Protein AF-A0A6V8R5Y5-F1 (afdb_monomer)

Organism: Trichoderma asperellum (NCBI:txid101201)

pLDDT: mean 74.82, std 19.45, range [29.75, 97.44]

Mean predicted aligned error: 14.04 Å

Secondary structure (DSSP, 8-state):
--------------------S-HHHHHHTHHHHHHHHHHHHHHHHHHHS---HHHHHHHHHHHHHHHHHHHHS---SHHHHHHHHHHHHHHHHHHHTSTT-HHHHHHHHHHHHHHHHHT-S-TTSSTTTTSSHHHHHHHHHHHHHHS-----SS-HHHHHHHHHHHHTT--SHHHHHHHHHHHHHHHHHHH-TTHHHHHHHHHHHTT--TTS--

Foldseek 3Di:
DDDPDDDDPPDDPDPDDPPDPDPPVCVLQLLLVLLQVLLVQLVCVVPVVDHCPVVSVVSLVSSVVSLVVLVVDADPDLVSLLSSLSSLVSSLVSLVSDPPSPVVNLVSVLVNVCSVVPVNPDLCPHPCVCVDPVNVLVVVLVVVVPDDPPPDDQDLVNVVVVLVVVVVVDPDPVSVVVSVLSNQLSVQCVVPVRPSNSCSCCVVVVPPPSPDDD

Solvent-accessible surface area (backbone atoms only — not comparable to full-atom values): 12454 Å² total; per-residue (Å²): 142,79,84,93,82,87,77,78,100,71,86,82,82,77,71,89,71,78,88,72,93,52,79,63,62,60,63,74,47,42,25,34,54,26,13,50,49,14,29,50,32,42,49,38,31,75,76,66,79,48,88,28,62,68,60,16,49,53,26,38,53,51,13,51,53,44,44,52,55,52,68,76,43,85,75,86,46,72,65,53,30,48,43,53,51,52,22,38,49,32,47,20,56,36,26,69,72,40,85,92,23,65,67,55,22,54,54,33,49,50,52,36,53,47,42,57,74,73,55,41,92,54,47,84,80,36,95,55,46,66,74,33,73,68,44,47,49,53,48,49,53,53,50,59,72,66,48,77,84,70,90,73,86,76,52,72,65,59,55,51,52,51,51,56,56,53,53,75,72,49,85,46,73,66,50,49,55,50,51,56,49,51,56,51,41,56,56,27,36,75,76,33,61,68,62,37,36,46,53,49,52,53,68,57,60,69,68,60,60,84,81,63,81,131

Sequence (214 aa):
MLPPCLTRYEDVKVPNRPALVDHGRFRQYQFLAHAILGLAAQHLTLFRGADYSIQALDLRVTAINGLNEALSQPCLTPTDADARYAAIIALTFQSGYMPDAMIEFIKMLRGWMFIQTKLVPDLEMSIFRNFTREAFTSSMKQHIARQPINKSMIALDDYLASLKIIRTLCQGTAEIKYLSALERLGRLASQSPIEGTFNYIVNKYTKIDLSQPF

Structure (mmCIF, N/CA/C/O backbone):
data_AF-A0A6V8R5Y5-F1
#
_entry.id   AF-A0A6V8R5Y5-F1
#
loop_
_atom_site.group_PDB
_atom_site.id
_atom_site.type_symbol
_atom_site.label_atom_id
_atom_site.label_alt_id
_atom_site.label_comp_id
_atom_site.label_asym_id
_atom_site.label_entity_id
_atom_site.label_seq_id
_atom_site.pdbx_PDB_ins_code
_atom_site.Cartn_x
_atom_site.Cartn_y
_atom_site.Cartn_z
_atom_site.occupancy
_atom_site.B_iso_or_equiv
_atom_site.auth_seq_id
_atom_site.auth_comp_id
_atom_site.aut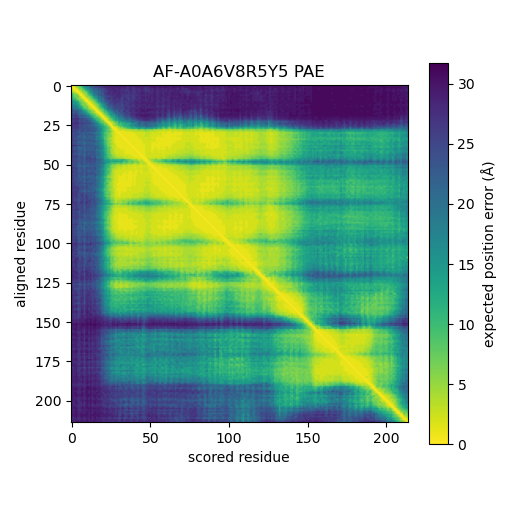h_asym_id
_atom_site.auth_atom_id
_atom_site.pdbx_PDB_model_num
ATOM 1 N N . MET A 1 1 ? 16.246 -40.200 8.094 1.00 38.78 1 MET A N 1
ATOM 2 C CA . MET A 1 1 ? 16.265 -39.291 9.260 1.00 38.78 1 MET A CA 1
ATOM 3 C C . MET A 1 1 ? 15.822 -37.913 8.791 1.00 38.78 1 MET A C 1
ATOM 5 O O . MET A 1 1 ? 16.557 -37.261 8.068 1.00 38.78 1 MET A O 1
ATOM 9 N N . LEU A 1 2 ? 14.589 -37.542 9.132 1.00 32.12 2 LEU A N 1
ATOM 10 C CA . LEU A 1 2 ? 13.941 -36.240 8.928 1.00 32.12 2 LEU A CA 1
ATOM 11 C C . LEU A 1 2 ? 13.341 -35.848 10.296 1.00 32.12 2 LEU A C 1
ATOM 13 O O . LEU A 1 2 ? 12.973 -36.757 11.047 1.00 32.12 2 LEU A O 1
ATOM 17 N N . PRO A 1 3 ? 13.304 -34.557 10.666 1.00 29.75 3 PRO A N 1
ATOM 18 C CA . PRO A 1 3 ? 13.033 -34.135 12.037 1.00 29.75 3 PRO A CA 1
ATOM 19 C C . PRO A 1 3 ? 11.552 -34.304 12.442 1.00 29.75 3 PRO A C 1
ATOM 21 O O . PRO A 1 3 ? 10.661 -34.163 11.600 1.00 29.75 3 PRO A O 1
ATOM 24 N N . PRO A 1 4 ? 11.275 -34.574 13.733 1.00 37.81 4 PRO A N 1
ATOM 25 C CA . PRO A 1 4 ? 9.937 -34.814 14.259 1.00 37.81 4 PRO A CA 1
ATOM 26 C C . PRO A 1 4 ? 9.290 -33.500 14.722 1.00 37.81 4 PRO A C 1
ATOM 28 O O . PRO A 1 4 ? 9.465 -33.094 15.865 1.00 37.81 4 PRO A O 1
ATOM 31 N N . CYS A 1 5 ? 8.531 -32.828 13.853 1.00 30.00 5 CYS A N 1
ATOM 32 C CA . CYS A 1 5 ? 7.748 -31.643 14.254 1.00 30.00 5 CYS A CA 1
ATOM 33 C C . CYS A 1 5 ? 6.276 -31.679 13.801 1.00 30.00 5 CYS A C 1
ATOM 35 O O . CYS A 1 5 ? 5.584 -30.671 13.897 1.00 30.00 5 CYS A O 1
ATOM 37 N N . LEU A 1 6 ? 5.774 -32.819 13.318 1.00 38.53 6 LEU A N 1
ATOM 38 C CA . LEU A 1 6 ? 4.378 -32.976 12.895 1.00 38.53 6 LEU A CA 1
ATOM 39 C C . LEU A 1 6 ? 3.740 -34.193 13.568 1.00 38.53 6 LEU A C 1
ATOM 41 O O . LEU A 1 6 ? 3.487 -35.214 12.936 1.00 38.53 6 LEU A O 1
ATOM 45 N N . THR A 1 7 ? 3.454 -34.071 14.862 1.00 34.75 7 THR A N 1
ATOM 46 C CA . THR A 1 7 ? 2.567 -35.008 15.560 1.00 34.75 7 THR A CA 1
ATOM 47 C C . THR A 1 7 ? 1.507 -34.249 16.346 1.00 34.75 7 THR A C 1
ATOM 49 O O . THR A 1 7 ? 1.826 -33.547 17.297 1.00 34.75 7 THR A O 1
ATOM 52 N N . ARG A 1 8 ? 0.261 -34.437 15.888 1.00 33.47 8 ARG A N 1
ATOM 53 C CA . ARG A 1 8 ? -1.036 -34.319 16.577 1.00 33.47 8 ARG A CA 1
ATOM 54 C C . ARG A 1 8 ? -1.259 -33.109 17.488 1.00 33.47 8 ARG A C 1
ATOM 56 O O . ARG A 1 8 ? -0.867 -33.093 18.646 1.00 33.47 8 ARG A O 1
ATOM 63 N N . TYR A 1 9 ? -2.055 -32.177 16.973 1.00 30.75 9 TYR A N 1
ATOM 64 C CA . TYR A 1 9 ? -2.761 -31.147 17.735 1.00 30.75 9 TYR A CA 1
ATOM 65 C C . TYR A 1 9 ? -4.162 -31.645 18.152 1.00 30.75 9 TYR A C 1
ATOM 67 O O . TYR A 1 9 ? -5.164 -30.980 17.922 1.00 30.75 9 TYR A O 1
ATOM 75 N N . GLU A 1 10 ? -4.248 -32.844 18.726 1.00 39.38 10 GLU A N 1
ATOM 76 C CA . GLU A 1 10 ? -5.468 -33.331 19.381 1.00 39.38 10 GLU A CA 1
ATOM 77 C C . GLU A 1 10 ? -5.106 -33.649 20.837 1.00 39.38 10 GLU A C 1
ATOM 79 O O . GLU A 1 10 ? -4.083 -34.280 21.095 1.00 39.38 10 GLU A O 1
ATOM 84 N N . ASP A 1 11 ? -5.925 -33.145 21.765 1.00 36.16 11 ASP A N 1
ATOM 85 C CA . ASP A 1 11 ? -5.863 -33.318 23.226 1.00 36.16 11 ASP A CA 1
ATOM 86 C C . ASP A 1 11 ? -4.929 -32.418 24.060 1.00 36.16 11 ASP A C 1
ATOM 88 O O . ASP A 1 11 ? -4.257 -32.870 24.988 1.00 36.16 11 ASP A O 1
ATOM 92 N N . VAL A 1 12 ? -5.005 -31.093 23.870 1.00 37.12 12 VAL A N 1
ATOM 93 C CA . VAL A 1 12 ? -4.692 -30.153 24.968 1.00 37.12 12 VAL A CA 1
ATOM 94 C C . VAL A 1 12 ? -5.990 -29.734 25.653 1.00 37.12 12 VAL A C 1
ATOM 96 O O . VAL A 1 12 ? -6.736 -28.882 25.170 1.00 37.12 12 VAL A O 1
ATOM 99 N N . LYS A 1 13 ? -6.255 -30.339 26.813 1.00 38.44 13 LYS A N 1
ATOM 100 C CA . LYS A 1 13 ? -7.332 -29.955 27.731 1.00 38.44 13 LYS A CA 1
ATOM 101 C C . LYS A 1 13 ? -7.062 -28.526 28.222 1.00 38.44 13 LYS A C 1
ATOM 103 O O . LYS A 1 13 ? -6.183 -28.311 29.052 1.00 38.44 13 LYS A O 1
ATOM 108 N N . VAL A 1 14 ? -7.780 -27.548 27.669 1.00 41.88 14 VAL A N 1
ATOM 109 C CA . VAL A 1 14 ? -7.643 -26.127 28.021 1.00 41.88 14 VAL A CA 1
ATOM 110 C C . VAL A 1 14 ? -8.089 -25.936 29.478 1.00 41.88 14 VAL A C 1
ATOM 112 O O . VAL A 1 14 ? -9.261 -26.177 29.777 1.00 41.88 14 VAL A O 1
ATOM 115 N N . PRO A 1 15 ? -7.207 -25.517 30.405 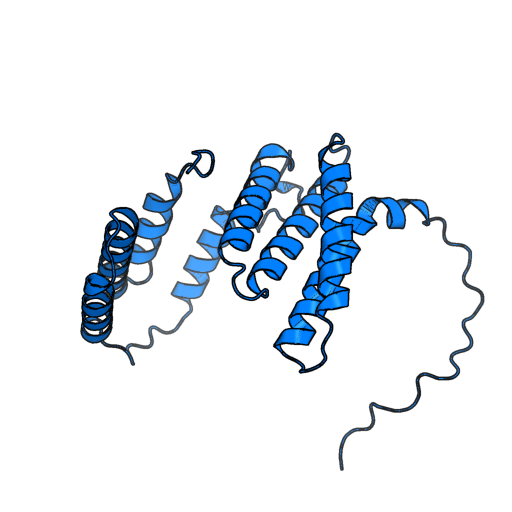1.00 40.06 15 PRO A N 1
ATOM 116 C CA . PRO A 1 15 ? -7.621 -25.182 31.760 1.00 40.06 15 PRO A CA 1
ATOM 117 C C . PRO A 1 15 ? -8.502 -23.933 31.716 1.00 40.06 15 PRO A C 1
ATOM 119 O O . PRO A 1 15 ? -8.228 -23.014 30.942 1.00 40.06 15 PRO A O 1
ATOM 122 N N . ASN A 1 16 ? -9.545 -23.920 32.549 1.00 44.59 16 ASN A N 1
ATOM 123 C CA . ASN A 1 16 ? -10.482 -22.813 32.748 1.00 44.59 16 ASN A CA 1
ATOM 124 C C . ASN A 1 16 ? -9.784 -21.449 32.634 1.00 44.59 16 ASN A C 1
ATOM 126 O O . ASN A 1 16 ? -9.012 -21.053 33.509 1.00 44.59 16 ASN A O 1
ATOM 130 N N . ARG A 1 17 ? -10.046 -20.740 31.532 1.00 38.72 17 ARG A N 1
ATOM 131 C CA . ARG A 1 17 ? -9.515 -19.400 31.303 1.00 38.72 17 ARG A CA 1
ATOM 132 C C . ARG A 1 17 ? -10.359 -18.436 32.145 1.00 38.72 17 ARG A C 1
ATOM 134 O O . ARG A 1 17 ? -11.575 -18.415 31.951 1.00 38.72 17 ARG A O 1
ATOM 141 N N . PRO A 1 18 ? -9.776 -17.652 33.069 1.00 38.41 18 PRO A N 1
ATOM 142 C CA . PRO A 1 18 ? -10.530 -16.597 33.729 1.00 38.41 18 PRO A CA 1
ATOM 143 C C . PRO A 1 18 ? -11.051 -15.647 32.646 1.00 38.41 18 PRO A C 1
ATOM 145 O O . PRO A 1 18 ? -10.326 -15.330 31.700 1.00 38.41 18 PRO A O 1
ATOM 148 N N . ALA A 1 19 ? -12.324 -15.262 32.749 1.00 43.34 19 ALA A N 1
ATOM 149 C CA . ALA A 1 19 ? -12.987 -14.359 31.819 1.00 43.34 19 ALA A CA 1
ATOM 150 C C . ALA A 1 19 ? -12.248 -13.012 31.799 1.00 43.34 19 ALA A C 1
ATOM 152 O O . ALA A 1 19 ? -12.478 -12.137 32.631 1.00 43.34 19 ALA A O 1
ATOM 153 N N . LEU A 1 20 ? -11.307 -12.876 30.865 1.00 43.88 20 LEU A N 1
ATOM 154 C CA . LEU A 1 20 ? -10.594 -11.636 30.622 1.00 43.88 20 LEU A CA 1
ATOM 155 C C . LEU A 1 20 ? -11.554 -10.672 29.930 1.00 43.88 20 LEU A C 1
ATOM 157 O O . LEU A 1 20 ? -12.030 -10.896 28.814 1.00 43.88 20 LEU A O 1
ATOM 161 N N . VAL A 1 21 ? -11.832 -9.603 30.659 1.00 47.81 21 VAL A N 1
ATOM 162 C CA . VAL A 1 21 ? -12.472 -8.365 30.237 1.00 47.81 21 VAL A CA 1
ATOM 163 C C . VAL A 1 21 ? -11.731 -7.807 29.013 1.00 47.81 21 VAL A C 1
ATOM 165 O O . VAL A 1 21 ? -10.810 -7.016 29.164 1.00 47.81 21 VAL A O 1
ATOM 168 N N . ASP A 1 22 ? -12.065 -8.256 27.796 1.00 47.00 22 ASP A N 1
ATOM 169 C CA . ASP A 1 22 ? -11.545 -7.626 26.565 1.00 47.00 22 ASP A CA 1
ATOM 170 C C . ASP A 1 22 ? -12.340 -7.898 25.273 1.00 47.00 22 ASP A C 1
ATOM 172 O O . ASP A 1 22 ? -11.813 -7.816 24.166 1.00 47.00 22 ASP A O 1
ATOM 176 N N . HIS A 1 23 ? -13.634 -8.219 25.360 1.00 45.53 23 HIS A N 1
ATOM 177 C CA . HIS A 1 23 ? -14.452 -8.383 24.143 1.00 45.53 23 HIS A CA 1
ATOM 178 C C . HIS A 1 23 ? -14.747 -7.041 23.432 1.00 45.53 23 HIS A C 1
ATOM 180 O O . HIS A 1 23 ? -15.229 -7.031 22.301 1.00 45.53 23 HIS A O 1
ATOM 186 N N . GLY A 1 24 ? -14.437 -5.905 24.075 1.00 46.91 24 GLY A N 1
ATOM 187 C CA . GLY A 1 24 ? -14.608 -4.556 23.524 1.00 46.91 24 GLY A CA 1
ATOM 188 C C . GLY A 1 24 ? -13.499 -4.129 22.555 1.00 46.91 24 GLY A C 1
ATOM 189 O O . GLY A 1 24 ? -13.808 -3.676 21.454 1.00 46.91 24 GLY A O 1
ATOM 190 N N . ARG A 1 25 ? -12.212 -4.326 22.897 1.00 48.06 25 ARG A N 1
ATOM 191 C CA . ARG A 1 25 ? -11.093 -3.904 22.023 1.00 48.06 25 ARG A CA 1
ATOM 192 C C . ARG A 1 25 ? -10.912 -4.793 20.801 1.00 48.06 25 ARG A C 1
ATOM 194 O O . ARG A 1 25 ? -10.545 -4.290 19.744 1.00 48.06 25 ARG A O 1
ATOM 201 N N . PHE A 1 26 ? -11.235 -6.086 20.902 1.00 53.12 26 PHE A N 1
ATOM 202 C CA . PHE A 1 26 ? -11.232 -6.965 19.729 1.00 53.12 26 PHE A CA 1
ATOM 203 C C . PHE A 1 26 ? -12.239 -6.519 18.667 1.00 53.12 26 PHE A C 1
ATOM 205 O O . PHE A 1 26 ? -11.952 -6.679 17.487 1.00 53.12 26 PHE A O 1
ATOM 212 N N . ARG A 1 27 ? -13.385 -5.929 19.052 1.00 60.53 27 ARG A N 1
ATOM 213 C CA . ARG A 1 27 ? -14.331 -5.331 18.092 1.00 60.53 27 ARG A CA 1
ATOM 214 C C . ARG A 1 27 ? -13.804 -4.036 17.477 1.00 60.53 27 ARG A C 1
ATOM 216 O O . ARG A 1 27 ? -14.000 -3.825 16.286 1.00 60.53 27 ARG A O 1
ATOM 223 N N . GLN A 1 28 ? -13.094 -3.225 18.259 1.00 71.94 28 GLN A N 1
ATOM 224 C CA . GLN A 1 28 ? -12.632 -1.894 17.852 1.00 71.94 28 GLN A CA 1
ATOM 225 C C . GLN A 1 28 ? -11.686 -1.907 16.638 1.00 71.94 28 GLN A C 1
ATOM 227 O O . GLN A 1 28 ? -11.728 -0.983 15.832 1.00 71.94 28 GLN A O 1
ATOM 232 N N . TYR A 1 29 ? -10.879 -2.960 16.460 1.00 89.00 29 TYR A N 1
ATOM 233 C CA . TYR A 1 29 ? -9.895 -3.041 15.368 1.00 89.00 29 TYR A CA 1
ATOM 234 C C . TYR A 1 29 ? -10.048 -4.284 14.483 1.00 89.00 29 TYR A C 1
ATOM 236 O O . TYR A 1 29 ? -9.077 -4.737 13.875 1.00 89.00 29 TYR A O 1
ATOM 244 N N . GLN A 1 30 ? -11.256 -4.854 14.369 1.00 92.25 30 GLN A N 1
ATOM 245 C CA . GLN A 1 30 ? -11.459 -6.027 13.506 1.00 92.25 30 GLN A CA 1
ATOM 246 C C . GLN A 1 30 ? -11.067 -5.759 12.057 1.00 92.25 30 GLN A C 1
ATOM 248 O O . GLN A 1 30 ? -10.489 -6.641 11.429 1.00 92.25 30 GLN A O 1
ATOM 253 N N . PHE A 1 31 ? -11.318 -4.559 11.532 1.00 94.81 31 PHE A N 1
ATOM 254 C CA . PHE A 1 31 ? -10.934 -4.201 10.166 1.00 94.81 31 PHE A CA 1
ATOM 255 C C . PHE A 1 31 ? -9.429 -4.404 9.912 1.00 94.81 31 PHE A C 1
ATOM 257 O O . PHE A 1 31 ? -9.043 -4.889 8.851 1.00 94.81 31 PHE A O 1
ATOM 264 N N . LEU A 1 32 ? -8.580 -4.121 10.909 1.00 96.12 32 LEU A N 1
ATOM 265 C CA . LEU A 1 32 ? -7.139 -4.350 10.831 1.00 96.12 32 LEU A CA 1
ATOM 266 C C . LEU A 1 32 ? -6.813 -5.845 10.807 1.00 96.12 32 LEU A C 1
ATOM 268 O O . LEU A 1 32 ? -6.005 -6.285 9.990 1.00 96.12 32 LEU A O 1
ATOM 272 N N . ALA A 1 33 ? -7.454 -6.635 11.670 1.00 95.94 33 ALA A N 1
ATOM 273 C CA . ALA A 1 33 ? -7.269 -8.083 11.682 1.00 95.94 33 ALA A CA 1
ATOM 274 C C . ALA A 1 33 ? -7.651 -8.707 10.329 1.00 95.94 33 ALA A C 1
ATOM 276 O O . ALA A 1 33 ? -6.883 -9.493 9.778 1.00 95.94 33 ALA A O 1
ATOM 277 N N . HIS A 1 34 ? -8.785 -8.296 9.753 1.00 96.31 34 HIS A N 1
ATOM 278 C CA . HIS A 1 34 ? -9.227 -8.743 8.432 1.00 96.31 34 HIS A CA 1
ATOM 279 C C . HIS A 1 34 ? -8.253 -8.309 7.328 1.00 96.31 34 HIS A C 1
ATOM 281 O O . HIS A 1 34 ? -7.937 -9.111 6.453 1.00 96.31 34 HIS A O 1
ATOM 287 N N . ALA A 1 35 ? -7.703 -7.091 7.393 1.00 97.44 35 ALA A N 1
ATOM 288 C CA . ALA A 1 35 ? -6.714 -6.617 6.425 1.00 97.44 35 ALA A CA 1
ATOM 289 C C . ALA A 1 35 ? -5.424 -7.457 6.456 1.00 97.44 35 ALA A C 1
ATOM 291 O O . ALA A 1 35 ? -4.926 -7.875 5.410 1.00 97.44 35 ALA A O 1
ATOM 292 N N . ILE A 1 36 ? -4.896 -7.744 7.652 1.00 96.88 36 ILE A N 1
ATOM 293 C CA . ILE A 1 36 ? -3.682 -8.557 7.826 1.00 96.88 36 ILE A CA 1
ATOM 294 C C . ILE A 1 36 ? -3.929 -10.005 7.388 1.00 96.88 36 ILE A C 1
ATOM 296 O O . ILE A 1 36 ? -3.105 -10.576 6.674 1.00 96.88 36 ILE A O 1
ATOM 300 N N . LEU A 1 37 ? -5.063 -10.597 7.777 1.00 96.25 37 LEU A N 1
ATOM 301 C CA . LEU A 1 37 ? -5.420 -11.962 7.382 1.00 96.25 37 LEU A CA 1
ATOM 302 C C . LEU A 1 37 ? -5.647 -12.071 5.871 1.00 96.25 37 LEU A C 1
ATOM 304 O O . LEU A 1 37 ? -5.158 -13.016 5.258 1.00 96.25 37 LEU A O 1
ATOM 308 N N . GLY A 1 38 ? -6.317 -11.094 5.256 1.00 95.62 38 GLY A N 1
ATOM 309 C CA . GLY A 1 38 ? -6.522 -11.044 3.810 1.00 95.62 38 GLY A CA 1
ATOM 310 C C . GLY A 1 38 ? -5.202 -10.938 3.045 1.00 95.62 38 GLY A C 1
ATOM 311 O O . GLY A 1 38 ? -4.995 -11.650 2.059 1.00 95.62 38 GLY A O 1
ATOM 312 N N . LEU A 1 39 ? -4.272 -10.104 3.523 1.00 96.06 39 LEU A N 1
ATOM 313 C CA . LEU A 1 39 ? -2.918 -10.011 2.975 1.00 96.06 39 LEU A CA 1
ATOM 314 C C . LEU A 1 39 ? -2.160 -11.341 3.100 1.00 96.06 39 LEU A C 1
ATOM 316 O O . LEU A 1 39 ? -1.549 -11.792 2.132 1.00 96.06 39 LEU A O 1
ATOM 320 N N . ALA A 1 40 ? -2.205 -11.976 4.273 1.00 94.81 40 ALA A N 1
ATOM 321 C CA . ALA A 1 40 ? -1.534 -13.249 4.520 1.00 94.81 40 ALA A CA 1
ATOM 322 C C . ALA A 1 40 ? -2.106 -14.379 3.649 1.00 94.81 40 ALA A C 1
ATOM 324 O O . ALA A 1 40 ? -1.341 -15.125 3.042 1.00 94.81 40 ALA A O 1
ATOM 325 N N . ALA A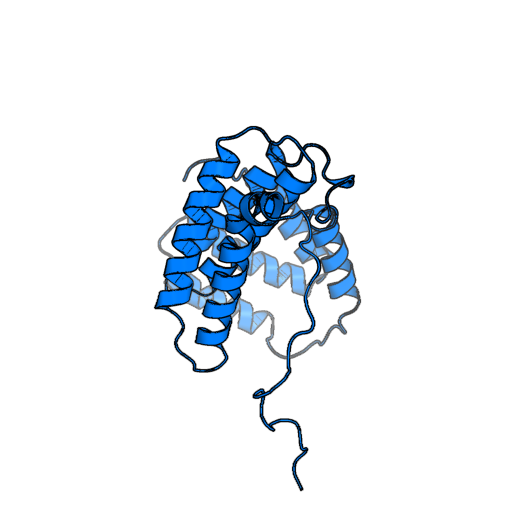 1 41 ? -3.432 -14.473 3.533 1.00 94.50 41 ALA A N 1
ATOM 326 C CA . ALA A 1 41 ? -4.113 -15.435 2.670 1.00 94.50 41 ALA A CA 1
ATOM 327 C C . ALA A 1 41 ? -3.723 -15.248 1.194 1.00 94.50 41 ALA A C 1
ATOM 329 O O . ALA A 1 41 ? -3.383 -16.219 0.516 1.00 94.50 41 ALA A O 1
ATOM 330 N N . GLN A 1 42 ? -3.669 -13.999 0.717 1.00 93.19 42 GLN A N 1
ATOM 331 C CA . GLN A 1 42 ? -3.222 -13.691 -0.643 1.00 93.19 42 GLN A CA 1
ATOM 332 C C . GLN A 1 42 ? -1.751 -14.081 -0.861 1.00 93.19 42 GLN A C 1
ATOM 334 O O . GLN A 1 42 ? -1.400 -14.701 -1.862 1.00 93.19 42 GLN A O 1
ATOM 339 N N . HIS A 1 43 ? -0.880 -13.791 0.107 1.00 92.81 43 HIS A N 1
ATOM 340 C CA . HIS A 1 43 ? 0.522 -14.198 0.049 1.00 92.81 43 HIS A CA 1
ATOM 341 C C . HIS A 1 43 ? 0.676 -15.731 0.019 1.00 92.81 43 HIS A C 1
ATOM 343 O O . HIS A 1 43 ? 1.459 -16.267 -0.762 1.00 92.81 43 HIS A O 1
ATOM 349 N N . LEU A 1 44 ? -0.068 -16.471 0.846 1.00 93.38 44 LEU A N 1
ATOM 350 C CA . LEU A 1 44 ? -0.054 -17.939 0.816 1.00 93.38 44 LEU A CA 1
ATOM 351 C C . LEU A 1 44 ? -0.538 -18.486 -0.532 1.00 93.38 44 LEU A C 1
ATOM 353 O O . LEU A 1 44 ? 0.062 -19.431 -1.044 1.00 93.38 44 LEU A O 1
ATOM 357 N N . THR A 1 45 ? -1.543 -17.845 -1.124 1.00 91.81 45 THR A N 1
ATOM 358 C CA . THR A 1 45 ? -2.050 -18.194 -2.456 1.00 91.81 45 THR A CA 1
ATOM 359 C C . THR A 1 45 ? -0.967 -18.072 -3.521 1.00 91.81 45 THR A C 1
ATOM 361 O O . THR A 1 45 ? -0.740 -19.014 -4.277 1.00 91.81 45 THR A O 1
ATOM 364 N N . LEU A 1 46 ? -0.215 -16.969 -3.520 1.00 90.31 46 LEU A N 1
ATOM 365 C CA . LEU A 1 46 ? 0.854 -16.746 -4.495 1.00 90.31 46 LEU A CA 1
ATOM 366 C C . LEU A 1 46 ? 2.085 -17.639 -4.297 1.00 90.31 46 LEU A C 1
ATOM 368 O O . LEU A 1 46 ? 2.693 -18.070 -5.274 1.00 90.31 46 LEU A O 1
ATOM 372 N N . PHE A 1 47 ? 2.492 -17.892 -3.050 1.00 89.62 47 PHE A N 1
ATOM 373 C CA . PHE A 1 47 ? 3.822 -18.451 -2.764 1.00 89.62 47 PHE A CA 1
ATOM 374 C C . PHE A 1 47 ? 3.820 -19.880 -2.212 1.00 89.62 47 PHE A C 1
ATOM 376 O O . PHE A 1 47 ? 4.887 -20.487 -2.096 1.00 89.62 47 PHE A O 1
ATOM 383 N N . ARG A 1 48 ? 2.664 -20.428 -1.818 1.00 84.50 48 ARG A N 1
ATOM 384 C CA . ARG A 1 48 ? 2.571 -21.755 -1.177 1.00 84.50 48 ARG A CA 1
ATOM 385 C C . ARG A 1 48 ? 1.644 -22.738 -1.893 1.00 84.50 48 ARG A C 1
ATOM 387 O O . ARG A 1 48 ? 1.559 -23.877 -1.448 1.00 84.50 48 ARG A O 1
ATOM 394 N N . GLY A 1 49 ? 0.995 -22.337 -2.987 1.00 76.88 49 GLY A N 1
ATOM 395 C CA . GLY A 1 49 ? 0.183 -23.230 -3.825 1.00 76.88 49 GLY A CA 1
ATOM 396 C C . GLY A 1 49 ? -1.142 -23.692 -3.204 1.00 76.88 49 GLY A C 1
ATOM 397 O O . GLY A 1 49 ? -1.793 -24.567 -3.764 1.00 76.88 49 GLY A O 1
ATOM 398 N N . ALA A 1 50 ? -1.542 -23.128 -2.061 1.00 85.31 50 ALA A N 1
ATOM 399 C CA . ALA A 1 50 ? -2.863 -23.327 -1.471 1.00 85.31 50 ALA A CA 1
ATOM 400 C C . ALA A 1 50 ? -3.780 -22.177 -1.901 1.00 85.31 50 ALA A C 1
ATOM 402 O O . ALA A 1 50 ? -3.433 -21.025 -1.667 1.00 85.31 50 ALA A O 1
ATOM 403 N N . ASP A 1 51 ? -4.926 -22.470 -2.516 1.00 90.94 51 ASP A N 1
ATOM 404 C CA . ASP A 1 51 ? -5.833 -21.427 -3.002 1.00 90.94 51 ASP A CA 1
ATOM 405 C C . ASP A 1 51 ? -6.701 -20.861 -1.868 1.00 90.94 51 ASP A C 1
ATOM 407 O O . ASP A 1 51 ? -7.639 -21.508 -1.396 1.00 90.94 51 ASP A O 1
ATOM 411 N N . TYR A 1 52 ? -6.373 -19.642 -1.437 1.00 93.44 52 TYR A N 1
ATOM 412 C CA . TYR A 1 52 ? -7.167 -18.850 -0.499 1.00 93.44 52 TYR A CA 1
ATOM 413 C C . TYR A 1 52 ? -7.739 -17.589 -1.156 1.00 93.44 52 TYR A C 1
ATOM 415 O O . TYR A 1 52 ? -8.067 -16.632 -0.452 1.00 93.44 52 TYR A O 1
ATOM 423 N N . SER A 1 53 ? -7.845 -17.544 -2.489 1.00 90.38 53 SER A N 1
ATOM 424 C CA . SER A 1 53 ? -8.234 -16.333 -3.226 1.00 90.38 53 SER A CA 1
ATOM 425 C C . SER A 1 53 ? -9.586 -15.787 -2.764 1.00 90.38 53 SER A C 1
ATOM 427 O O . SER A 1 53 ? -9.725 -14.592 -2.508 1.00 90.38 53 SER A O 1
ATOM 429 N N . ILE A 1 54 ? -10.578 -16.669 -2.596 1.00 92.94 54 ILE A N 1
ATOM 430 C CA . ILE A 1 54 ? -11.937 -16.288 -2.181 1.00 92.94 54 ILE A CA 1
ATOM 431 C C . ILE A 1 54 ? -11.922 -15.732 -0.754 1.00 92.94 54 ILE A C 1
ATOM 433 O O . ILE A 1 54 ? -12.468 -14.661 -0.501 1.00 92.94 54 ILE A O 1
ATOM 437 N N . GLN A 1 55 ? -11.253 -16.421 0.170 1.00 95.06 55 GLN A N 1
ATOM 438 C CA . GLN A 1 55 ? -11.147 -16.008 1.568 1.00 95.06 55 GLN A CA 1
ATOM 439 C C . GLN A 1 55 ? -10.382 -14.686 1.688 1.00 95.06 55 GLN A C 1
ATOM 441 O O . GLN A 1 55 ? -10.782 -13.805 2.443 1.00 95.06 55 GLN A O 1
ATOM 446 N N . ALA A 1 56 ? -9.304 -14.515 0.920 1.00 94.38 56 ALA A N 1
ATOM 447 C CA . ALA A 1 56 ? -8.522 -13.285 0.890 1.00 94.38 56 ALA A CA 1
ATOM 448 C C . ALA A 1 56 ? -9.357 -12.085 0.417 1.00 94.38 56 ALA A C 1
ATOM 450 O O . ALA A 1 56 ? -9.216 -10.991 0.971 1.00 94.38 56 ALA A O 1
ATOM 451 N N . LEU A 1 57 ? -10.229 -12.288 -0.576 1.00 94.44 57 LEU A N 1
ATOM 452 C CA . LEU A 1 57 ? -11.139 -11.261 -1.086 1.00 94.44 57 LEU A CA 1
ATOM 453 C C . LEU A 1 57 ? -12.278 -10.950 -0.107 1.00 94.44 57 LEU A C 1
ATOM 455 O O . LEU A 1 57 ? -12.572 -9.778 0.111 1.00 94.44 57 LEU A O 1
ATOM 459 N N . ASP A 1 58 ? -12.872 -11.953 0.534 1.00 96.50 58 ASP A N 1
ATOM 460 C CA . ASP A 1 58 ? -13.927 -11.746 1.538 1.00 96.50 58 ASP A CA 1
ATOM 461 C C . ASP A 1 58 ? -13.408 -10.965 2.762 1.00 96.50 58 ASP A C 1
ATOM 463 O O . ASP A 1 58 ? -13.986 -9.958 3.194 1.00 96.50 58 ASP A O 1
ATOM 467 N N . LEU A 1 59 ? -12.220 -11.345 3.245 1.00 96.69 59 LEU A N 1
ATOM 468 C CA . LEU A 1 59 ? -11.499 -10.618 4.290 1.00 96.69 59 LEU A CA 1
ATOM 469 C C . LEU A 1 59 ? -11.170 -9.183 3.853 1.00 96.69 59 LEU A C 1
ATOM 471 O O . LEU A 1 59 ? -11.306 -8.256 4.651 1.00 96.69 59 LEU A O 1
ATOM 475 N N . ARG A 1 60 ? -10.784 -8.975 2.586 1.00 96.06 60 ARG A N 1
ATOM 476 C CA . ARG A 1 60 ? -10.515 -7.641 2.025 1.00 96.06 60 ARG A CA 1
ATOM 477 C C . ARG A 1 60 ? -11.760 -6.760 2.036 1.00 96.06 60 ARG A C 1
ATOM 479 O O . ARG A 1 60 ? -11.679 -5.620 2.486 1.00 96.06 60 ARG A O 1
ATOM 486 N N . VAL A 1 61 ? -12.899 -7.266 1.563 1.00 96.44 61 VAL A N 1
ATOM 487 C CA . VAL A 1 61 ? -14.168 -6.517 1.537 1.00 96.44 61 VAL A CA 1
ATOM 488 C C . VAL A 1 61 ? -14.573 -6.118 2.953 1.00 96.44 61 VAL A C 1
ATOM 490 O O . VAL A 1 61 ? -14.855 -4.947 3.213 1.00 96.44 61 VAL A O 1
ATOM 493 N N . THR A 1 62 ? -14.513 -7.063 3.891 1.00 96.31 62 THR A N 1
ATOM 494 C CA . THR A 1 62 ? -14.827 -6.810 5.303 1.00 96.31 62 THR A CA 1
ATOM 495 C C . THR A 1 62 ? -13.890 -5.764 5.914 1.00 96.31 62 THR A C 1
ATOM 497 O O . THR A 1 62 ? -14.340 -4.843 6.598 1.00 96.31 62 THR A O 1
ATOM 500 N N . ALA A 1 63 ? -12.591 -5.846 5.617 1.00 97.00 63 ALA A N 1
ATOM 501 C CA . ALA A 1 63 ? -11.599 -4.878 6.067 1.00 97.00 63 ALA A CA 1
ATOM 502 C C . ALA A 1 63 ? -11.831 -3.471 5.497 1.00 97.00 63 ALA A C 1
ATOM 504 O O . ALA A 1 63 ? -11.744 -2.500 6.244 1.00 97.00 63 ALA A O 1
ATOM 505 N N . ILE A 1 64 ? -12.142 -3.345 4.202 1.00 95.44 64 ILE A N 1
ATOM 506 C CA . ILE A 1 64 ? -12.419 -2.050 3.559 1.00 95.44 64 ILE A CA 1
ATOM 507 C C . ILE A 1 64 ? -13.662 -1.407 4.171 1.00 95.44 64 ILE A C 1
ATOM 509 O O . ILE A 1 64 ? -13.628 -0.226 4.510 1.00 95.44 64 ILE A O 1
ATOM 513 N N . ASN A 1 65 ? -14.736 -2.174 4.361 1.00 95.50 65 ASN A N 1
ATOM 514 C CA . ASN A 1 65 ? -15.968 -1.661 4.956 1.00 95.50 65 ASN A CA 1
ATOM 515 C C . ASN A 1 65 ? -15.730 -1.159 6.385 1.00 95.50 65 ASN A C 1
ATOM 517 O O . ASN A 1 65 ? -16.076 -0.021 6.696 1.00 95.50 65 ASN A O 1
ATOM 521 N N . GLY A 1 66 ? -15.065 -1.961 7.222 1.00 94.50 66 GLY A N 1
ATOM 522 C CA . GLY A 1 66 ? -14.750 -1.559 8.593 1.00 94.50 66 GLY A CA 1
ATOM 523 C C . GLY A 1 66 ? -13.747 -0.401 8.673 1.00 94.50 66 GLY A C 1
ATOM 524 O O . GLY A 1 66 ? -13.862 0.452 9.549 1.00 94.50 66 GLY A O 1
ATOM 525 N N . LEU A 1 67 ? -12.789 -0.314 7.743 1.00 93.44 67 LEU A N 1
ATOM 526 C CA . LEU A 1 67 ? -11.872 0.824 7.662 1.00 93.44 67 LEU A CA 1
ATOM 527 C C . LEU A 1 67 ? -12.610 2.101 7.246 1.00 93.44 67 LEU A C 1
ATOM 529 O O . LEU A 1 67 ? -12.375 3.145 7.844 1.00 93.44 67 LEU A O 1
ATOM 533 N N . ASN A 1 68 ? -13.512 2.035 6.266 1.00 93.38 68 ASN A N 1
ATOM 534 C CA . ASN A 1 68 ? -14.321 3.181 5.846 1.00 93.38 68 ASN A CA 1
ATOM 535 C C . ASN A 1 68 ? -15.224 3.677 6.982 1.00 93.38 68 ASN A C 1
ATOM 537 O O . ASN A 1 68 ? -15.312 4.883 7.213 1.00 93.38 68 ASN A O 1
ATOM 541 N N . GLU A 1 69 ? -15.840 2.759 7.729 1.00 92.44 69 GLU A N 1
ATOM 542 C CA . GLU A 1 69 ? -16.601 3.093 8.933 1.00 92.44 69 GLU A CA 1
ATOM 543 C C . GLU A 1 69 ? -15.705 3.777 9.972 1.00 92.44 69 GLU A C 1
ATOM 545 O O . GLU A 1 69 ? -16.041 4.861 10.450 1.00 92.44 69 GLU A O 1
ATOM 550 N N . ALA A 1 70 ? -14.519 3.230 10.251 1.00 90.44 70 ALA A N 1
ATOM 551 C CA . ALA A 1 70 ? -13.564 3.854 11.160 1.00 90.44 70 ALA A CA 1
ATOM 552 C C . ALA A 1 70 ? -13.151 5.257 10.679 1.00 90.44 70 ALA A C 1
ATOM 554 O O . ALA A 1 70 ? -13.159 6.195 11.469 1.00 90.44 70 ALA A O 1
ATOM 555 N N . LEU A 1 71 ? -12.844 5.436 9.391 1.00 89.12 71 LEU A N 1
ATOM 556 C CA . LEU A 1 71 ? -12.470 6.727 8.797 1.00 89.12 71 LEU A CA 1
ATOM 557 C C . LEU A 1 71 ? -13.595 7.769 8.856 1.00 89.12 71 LEU A C 1
ATOM 559 O O . LEU A 1 71 ? -13.297 8.959 8.923 1.00 89.12 71 LEU A O 1
ATOM 563 N N . SER A 1 72 ? -14.861 7.342 8.866 1.00 90.31 72 SER A N 1
ATOM 564 C CA . SER A 1 72 ? -16.013 8.240 9.036 1.00 90.31 72 SER A CA 1
ATOM 565 C C . SER A 1 72 ? -16.128 8.820 10.451 1.00 90.31 72 SER A C 1
ATOM 567 O O . SER A 1 72 ? -16.809 9.823 10.653 1.00 90.31 72 SER A O 1
ATOM 569 N N . GLN A 1 73 ? -15.450 8.207 11.424 1.00 87.31 73 GLN A N 1
ATOM 570 C CA . GLN A 1 73 ? -15.438 8.632 12.818 1.00 87.31 73 GLN A CA 1
ATOM 571 C C . GLN A 1 73 ? -14.149 9.397 13.151 1.00 87.31 73 GLN A C 1
ATOM 573 O O . GLN A 1 73 ? -13.067 9.039 12.661 1.00 87.31 73 GLN A O 1
ATOM 578 N N . PRO A 1 74 ? -14.210 10.414 14.031 1.00 83.25 74 PRO A N 1
ATOM 579 C CA . PRO A 1 74 ? -13.015 11.111 14.489 1.00 83.25 74 PRO A CA 1
ATOM 580 C C . PRO A 1 74 ? -12.028 10.135 15.138 1.00 83.25 74 PRO A C 1
ATOM 582 O O . PRO A 1 74 ? -12.408 9.132 15.744 1.00 83.25 74 PRO A O 1
ATOM 585 N N . CYS A 1 75 ? -10.738 10.417 14.982 1.00 81.56 75 CYS A N 1
ATOM 586 C CA . CYS A 1 75 ? -9.688 9.631 15.612 1.00 81.56 75 CYS A CA 1
ATOM 587 C C . CYS A 1 75 ? -9.535 10.095 17.065 1.00 81.56 75 CYS A C 1
ATOM 589 O O . CYS A 1 75 ? -9.150 11.239 17.298 1.00 81.56 75 CYS A O 1
ATOM 591 N N . LEU A 1 76 ? -9.883 9.241 18.031 1.00 81.62 76 LEU A N 1
ATOM 592 C CA . LEU A 1 76 ? -9.907 9.614 19.450 1.00 81.62 76 LEU A CA 1
ATOM 593 C C . LEU A 1 76 ? -8.575 9.327 20.146 1.00 81.62 76 LEU A C 1
ATOM 595 O O . LEU A 1 76 ? -8.206 10.027 21.086 1.00 81.62 76 LEU A O 1
ATOM 599 N N . THR A 1 77 ? -7.846 8.310 19.681 1.00 83.88 77 THR A N 1
ATOM 600 C CA . THR A 1 77 ? -6.555 7.908 20.244 1.00 83.88 77 THR A CA 1
ATOM 601 C C . THR A 1 77 ? -5.480 7.741 19.160 1.00 83.88 77 THR A C 1
ATOM 603 O O . THR A 1 77 ? -5.808 7.453 18.005 1.00 83.88 77 THR A O 1
ATOM 606 N N . PRO A 1 78 ? -4.182 7.858 19.506 1.00 83.12 78 PRO A N 1
ATOM 607 C CA . PRO A 1 78 ? -3.087 7.520 18.590 1.00 83.12 78 PRO A CA 1
ATOM 608 C C . PRO A 1 78 ? -3.145 6.065 18.105 1.00 83.12 78 PRO A C 1
ATOM 610 O O . PRO A 1 78 ? -2.825 5.778 16.957 1.00 83.12 78 PRO A O 1
ATOM 613 N N . THR A 1 79 ? -3.624 5.147 18.951 1.00 86.94 79 THR A N 1
ATOM 614 C CA . THR A 1 79 ? -3.811 3.736 18.588 1.00 86.94 79 THR A CA 1
ATOM 615 C C . THR A 1 79 ? -4.871 3.554 17.502 1.00 86.94 79 THR A C 1
ATOM 617 O O . THR A 1 79 ? -4.684 2.720 16.619 1.00 86.94 79 THR A O 1
ATOM 620 N N . ASP A 1 80 ? -5.942 4.357 17.506 1.00 87.25 80 ASP A N 1
ATOM 621 C CA . ASP A 1 80 ? -6.929 4.350 16.419 1.00 87.25 80 ASP A CA 1
ATOM 622 C C . ASP A 1 80 ? -6.294 4.791 15.091 1.00 87.25 80 ASP A C 1
ATOM 624 O O . ASP A 1 80 ? -6.572 4.197 14.046 1.00 87.25 80 ASP A O 1
ATOM 628 N N . ALA A 1 81 ? -5.419 5.803 15.128 1.00 86.56 81 ALA A N 1
ATOM 629 C CA . ALA A 1 81 ? -4.720 6.302 13.944 1.00 86.56 81 ALA A CA 1
ATOM 630 C C . ALA A 1 81 ? -3.767 5.234 13.395 1.00 86.56 81 ALA A C 1
ATOM 632 O O . ALA A 1 81 ? -3.818 4.915 12.206 1.00 86.56 81 ALA A O 1
ATOM 633 N N . ASP A 1 82 ? -2.973 4.620 14.274 1.00 89.19 82 ASP A N 1
ATOM 634 C CA . ASP A 1 82 ? -2.049 3.539 13.934 1.00 89.19 82 ASP A CA 1
ATOM 635 C C . ASP A 1 82 ? -2.786 2.315 13.380 1.00 89.19 82 ASP A C 1
ATOM 637 O O . ASP A 1 82 ? -2.338 1.724 12.399 1.00 89.19 82 ASP A O 1
ATOM 641 N N . ALA A 1 83 ? -3.946 1.952 13.934 1.00 91.69 83 ALA A N 1
ATOM 642 C CA . ALA A 1 83 ? -4.734 0.830 13.433 1.00 91.69 83 ALA A CA 1
ATOM 643 C C . ALA A 1 83 ? -5.280 1.089 12.020 1.00 91.69 83 ALA A C 1
ATOM 645 O O . ALA A 1 83 ? -5.180 0.223 11.146 1.00 91.69 83 ALA A O 1
ATOM 646 N N . ARG A 1 84 ? -5.816 2.291 11.765 1.00 91.25 84 ARG A N 1
ATOM 647 C CA . ARG A 1 84 ? -6.280 2.717 10.429 1.00 91.25 84 ARG A CA 1
ATOM 648 C C . ARG A 1 84 ? -5.124 2.753 9.430 1.00 91.25 84 ARG A C 1
ATOM 650 O O . ARG A 1 84 ? -5.267 2.286 8.300 1.00 91.25 84 ARG A O 1
ATOM 657 N N . TYR A 1 85 ? -3.971 3.255 9.863 1.00 90.44 85 TYR A N 1
ATOM 658 C CA . TYR A 1 85 ? -2.756 3.334 9.060 1.00 90.44 85 TYR A CA 1
ATOM 659 C C . TYR A 1 85 ? -2.188 1.948 8.712 1.00 90.44 85 TYR A C 1
ATOM 661 O O . TYR A 1 85 ? -1.875 1.663 7.557 1.00 90.44 85 TYR A O 1
ATOM 669 N N . ALA A 1 86 ? -2.133 1.037 9.681 1.00 92.38 86 ALA A N 1
ATOM 670 C CA . ALA A 1 86 ? -1.721 -0.344 9.461 1.00 92.38 86 ALA A CA 1
ATOM 671 C C . ALA A 1 86 ? -2.657 -1.072 8.481 1.00 92.38 86 ALA A C 1
ATOM 673 O O . ALA A 1 86 ? -2.196 -1.793 7.593 1.00 92.38 86 ALA A O 1
ATOM 674 N N . ALA A 1 87 ? -3.970 -0.854 8.607 1.00 95.19 87 ALA A N 1
ATOM 675 C CA . ALA A 1 87 ? -4.967 -1.497 7.758 1.00 95.19 87 ALA A CA 1
ATOM 676 C C . ALA A 1 87 ? -4.849 -1.047 6.297 1.00 95.19 87 ALA A C 1
ATOM 678 O O . ALA A 1 87 ? -4.831 -1.892 5.401 1.00 95.19 87 ALA A O 1
ATOM 679 N N . ILE A 1 88 ? -4.706 0.260 6.038 1.00 93.62 88 ILE A N 1
ATOM 680 C CA . ILE A 1 88 ? -4.549 0.759 4.664 1.00 93.62 88 ILE A CA 1
ATOM 681 C C . ILE A 1 88 ? -3.236 0.283 4.031 1.00 93.62 88 ILE A C 1
ATOM 683 O O . ILE A 1 88 ? -3.223 -0.046 2.845 1.00 93.62 88 ILE A O 1
ATOM 687 N N . ILE A 1 89 ? -2.151 0.166 4.807 1.00 92.56 89 ILE A N 1
ATOM 688 C CA . ILE A 1 89 ? -0.888 -0.414 4.332 1.00 92.56 89 ILE A CA 1
ATOM 689 C C . ILE A 1 89 ? -1.100 -1.875 3.927 1.00 92.56 89 ILE A C 1
ATOM 691 O O . ILE A 1 89 ? -0.749 -2.256 2.809 1.00 92.56 89 ILE A O 1
ATOM 695 N N . ALA A 1 90 ? -1.715 -2.685 4.794 1.00 95.75 90 ALA A N 1
ATOM 696 C CA . ALA A 1 90 ? -1.967 -4.096 4.511 1.00 95.75 90 ALA A CA 1
ATOM 697 C C . ALA A 1 90 ? -2.828 -4.284 3.249 1.00 95.75 90 ALA A C 1
ATOM 699 O O . ALA A 1 90 ? -2.477 -5.073 2.370 1.00 95.75 90 ALA A O 1
ATOM 700 N N . LEU A 1 91 ? -3.898 -3.497 3.104 1.00 95.31 91 LEU A N 1
ATOM 701 C CA . LEU A 1 91 ? -4.757 -3.515 1.918 1.00 95.31 91 LEU A CA 1
ATOM 702 C C . LEU A 1 91 ? -4.026 -3.037 0.654 1.00 95.31 91 LEU A C 1
ATOM 704 O O . LEU A 1 91 ? -4.243 -3.590 -0.428 1.00 95.31 91 LEU A O 1
ATOM 708 N N . THR A 1 92 ? -3.141 -2.044 0.775 1.00 94.19 92 THR A N 1
ATOM 709 C CA . THR A 1 92 ? -2.301 -1.571 -0.335 1.00 94.19 92 THR A CA 1
ATOM 710 C C . THR A 1 92 ? -1.413 -2.703 -0.833 1.00 94.19 92 THR A C 1
ATOM 712 O O . THR A 1 92 ? -1.502 -3.065 -2.003 1.00 94.19 92 THR A O 1
ATOM 715 N N . PHE A 1 93 ? -0.638 -3.340 0.047 1.00 92.38 93 PHE A N 1
ATOM 716 C CA . PHE A 1 93 ? 0.230 -4.456 -0.338 1.00 92.38 93 PHE A CA 1
ATOM 717 C C . PHE A 1 93 ? -0.546 -5.665 -0.863 1.00 92.38 93 PHE A C 1
ATOM 719 O O . PHE A 1 93 ? -0.094 -6.300 -1.811 1.00 92.38 93 PHE A O 1
ATOM 726 N N . GLN A 1 94 ? -1.743 -5.936 -0.338 1.00 94.19 94 GLN A N 1
ATOM 727 C CA . GLN A 1 94 ? -2.593 -7.003 -0.865 1.00 94.19 94 GLN A CA 1
ATOM 728 C C . GLN A 1 94 ? -3.011 -6.719 -2.318 1.00 94.19 94 GLN A C 1
ATOM 730 O O . GLN A 1 94 ? -3.049 -7.643 -3.124 1.00 94.19 94 GLN A O 1
ATOM 735 N N . SER A 1 95 ? -3.243 -5.450 -2.681 1.00 92.56 95 SER A N 1
ATOM 736 C CA . SER A 1 95 ? -3.505 -5.051 -4.078 1.00 92.56 95 SER A CA 1
ATOM 737 C C . SER A 1 95 ? -2.313 -5.365 -4.985 1.00 92.56 95 SER A C 1
ATOM 739 O O . SER A 1 95 ? -2.493 -5.744 -6.132 1.00 92.56 95 SER A O 1
ATOM 741 N N . GLY A 1 96 ? -1.085 -5.249 -4.468 1.00 89.19 96 GLY A N 1
ATOM 742 C CA . GLY A 1 96 ? 0.133 -5.589 -5.211 1.00 89.19 96 GLY A CA 1
ATOM 743 C C . GLY A 1 96 ? 0.281 -7.086 -5.503 1.00 89.19 96 GLY A C 1
ATOM 744 O O . GLY A 1 96 ? 1.070 -7.463 -6.363 1.00 89.19 96 GLY A O 1
ATOM 745 N N . TYR A 1 97 ? -0.477 -7.932 -4.804 1.00 88.50 97 TYR A N 1
ATOM 74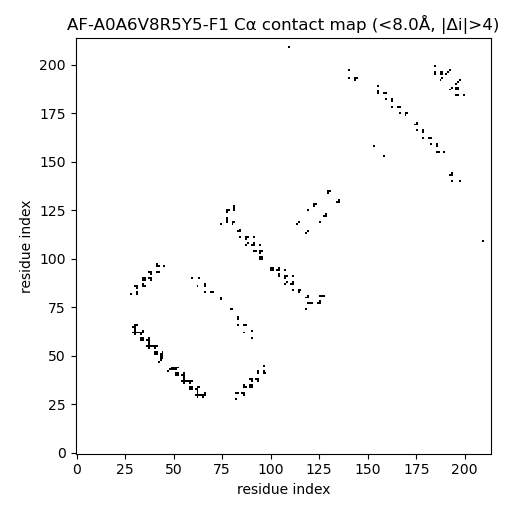6 C CA . TYR A 1 97 ? -0.521 -9.380 -5.000 1.00 88.50 97 TYR A CA 1
ATOM 747 C C . TYR A 1 97 ? -1.697 -9.837 -5.876 1.00 88.50 97 TYR A C 1
ATOM 749 O O . TYR A 1 97 ? -1.793 -11.017 -6.197 1.00 88.50 97 TYR A O 1
ATOM 757 N N . MET A 1 98 ? -2.599 -8.932 -6.260 1.00 88.19 98 MET A N 1
ATOM 758 C CA . MET A 1 98 ? -3.743 -9.259 -7.107 1.00 88.19 98 MET A CA 1
ATOM 759 C C . MET A 1 98 ? -3.379 -9.138 -8.598 1.00 88.19 98 MET A C 1
ATOM 761 O O . MET A 1 98 ? -2.676 -8.197 -8.981 1.00 88.19 98 MET A O 1
ATOM 765 N N . PRO A 1 99 ? -3.858 -10.058 -9.456 1.00 84.44 99 PRO A N 1
ATOM 766 C CA . PRO A 1 99 ? -3.658 -9.954 -10.898 1.00 84.44 99 PRO A CA 1
ATOM 767 C C . PRO A 1 99 ? -4.332 -8.686 -11.437 1.00 84.44 99 PRO A C 1
ATOM 769 O O . PRO A 1 99 ? -5.427 -8.329 -11.009 1.00 84.44 99 PRO A O 1
ATOM 772 N N . ASP A 1 100 ? -3.647 -7.984 -12.342 1.00 84.25 100 ASP A N 1
ATOM 773 C CA . ASP A 1 100 ? -4.116 -6.759 -13.012 1.00 84.25 100 ASP A CA 1
ATOM 774 C C . ASP A 1 100 ? -4.528 -5.593 -12.085 1.00 84.25 100 ASP A C 1
ATOM 776 O O . ASP A 1 100 ? -5.141 -4.612 -12.511 1.00 84.25 100 ASP A O 1
ATOM 780 N N . ALA A 1 101 ? -4.119 -5.626 -10.815 1.00 86.31 101 ALA A N 1
ATOM 781 C CA . ALA A 1 101 ? -4.537 -4.662 -9.798 1.00 86.31 101 ALA A CA 1
ATOM 782 C C . ALA A 1 101 ? -3.567 -3.479 -9.610 1.00 86.31 101 ALA A C 1
ATOM 784 O O . ALA A 1 101 ? -3.611 -2.780 -8.598 1.00 86.31 101 ALA A O 1
ATOM 785 N N . MET A 1 102 ? -2.694 -3.191 -10.582 1.00 84.50 102 MET A N 1
ATOM 786 C CA . MET A 1 102 ? -1.710 -2.101 -10.469 1.00 84.50 102 MET A CA 1
ATOM 787 C C . MET A 1 102 ? -2.373 -0.727 -10.262 1.00 84.50 102 MET A C 1
ATOM 789 O O . MET A 1 102 ? -1.906 0.087 -9.465 1.00 84.50 102 MET A O 1
ATOM 793 N N . ILE A 1 103 ? -3.495 -0.468 -10.941 1.00 85.81 103 ILE A N 1
ATOM 794 C CA . ILE A 1 103 ? -4.266 0.771 -10.758 1.00 85.81 103 ILE A CA 1
ATOM 795 C C . ILE A 1 103 ? -4.884 0.833 -9.357 1.00 85.81 103 ILE A C 1
ATOM 797 O O . ILE A 1 103 ? -4.893 1.895 -8.734 1.00 85.81 103 ILE A O 1
ATOM 801 N N . GLU A 1 104 ? -5.381 -0.292 -8.843 1.00 86.81 104 GLU A N 1
ATOM 802 C CA . GLU A 1 104 ? -5.918 -0.387 -7.484 1.00 86.81 104 GLU A CA 1
ATOM 803 C C . GLU A 1 104 ? -4.821 -0.154 -6.440 1.00 86.81 104 GLU A C 1
ATOM 805 O O . GLU A 1 104 ? -5.007 0.653 -5.531 1.00 86.81 104 GLU A O 1
ATOM 810 N N . PHE A 1 105 ? -3.643 -0.751 -6.625 1.00 89.12 105 PHE A N 1
ATOM 811 C CA . PHE A 1 105 ? -2.470 -0.516 -5.788 1.00 89.12 105 PHE A CA 1
ATOM 812 C C . PHE A 1 105 ? -2.121 0.975 -5.704 1.00 89.12 105 PHE A C 1
ATOM 814 O O . PHE A 1 105 ? -1.971 1.510 -4.607 1.00 89.12 105 PHE A O 1
ATOM 821 N N . ILE A 1 106 ? -2.061 1.678 -6.841 1.00 85.81 106 ILE A N 1
ATOM 822 C CA . ILE A 1 106 ? -1.764 3.120 -6.875 1.00 85.81 106 ILE A CA 1
ATOM 823 C C . ILE A 1 106 ? -2.851 3.931 -6.153 1.00 85.81 106 ILE A C 1
ATOM 825 O O . ILE A 1 106 ? -2.532 4.865 -5.413 1.00 85.81 106 ILE A O 1
ATOM 829 N N . LYS A 1 107 ? -4.133 3.582 -6.327 1.00 86.25 107 LYS A N 1
ATOM 830 C CA . LYS A 1 107 ? -5.247 4.232 -5.614 1.00 86.25 107 LYS A CA 1
ATOM 831 C C . LYS A 1 107 ? -5.135 4.036 -4.099 1.00 86.25 107 LYS A C 1
ATOM 833 O O . LYS A 1 107 ? -5.258 5.007 -3.354 1.00 86.25 107 LYS A O 1
ATOM 838 N N . MET A 1 108 ? -4.840 2.820 -3.648 1.00 88.25 108 MET A N 1
ATOM 839 C CA . MET A 1 108 ? -4.679 2.499 -2.226 1.00 88.25 108 MET A CA 1
ATOM 840 C C . MET A 1 108 ? -3.455 3.187 -1.617 1.00 88.25 108 MET A C 1
ATOM 842 O O . MET A 1 108 ? -3.542 3.737 -0.521 1.00 88.25 108 MET A O 1
ATOM 846 N N . LEU A 1 109 ? -2.357 3.286 -2.372 1.00 85.75 109 LEU A N 1
ATOM 847 C CA . LEU A 1 109 ? -1.158 4.018 -1.965 1.00 85.75 109 LEU A CA 1
ATOM 848 C C . LEU A 1 109 ? -1.443 5.516 -1.743 1.00 85.75 109 LEU A C 1
ATOM 850 O O . LEU A 1 109 ? -0.927 6.106 -0.795 1.00 85.75 109 LEU A O 1
ATOM 854 N N . ARG A 1 110 ? -2.326 6.133 -2.547 1.00 82.31 110 ARG A N 1
ATOM 855 C CA . ARG A 1 110 ? -2.824 7.506 -2.299 1.00 82.31 110 ARG A CA 1
ATOM 856 C C . ARG A 1 110 ? -3.646 7.601 -1.016 1.00 82.31 110 ARG A C 1
ATOM 858 O O . ARG A 1 110 ? -3.434 8.534 -0.244 1.00 82.31 110 ARG A O 1
ATOM 865 N N . GLY A 1 111 ? -4.532 6.637 -0.766 1.00 84.88 111 GLY A N 1
ATOM 866 C CA . GLY A 1 111 ? -5.294 6.552 0.486 1.00 84.88 111 GLY A CA 1
ATOM 867 C C . GLY A 1 111 ? -4.387 6.432 1.713 1.00 84.88 111 GLY A C 1
ATOM 868 O O . GLY A 1 111 ? -4.595 7.116 2.714 1.00 84.88 111 GLY A O 1
ATOM 869 N N . TRP A 1 112 ? -3.320 5.642 1.603 1.00 86.06 112 TRP A N 1
ATOM 870 C CA . TRP A 1 112 ? -2.297 5.525 2.636 1.00 86.06 112 TRP A CA 1
ATOM 871 C C . TRP A 1 112 ? -1.618 6.877 2.922 1.00 86.06 112 TRP A C 1
ATOM 873 O O . TRP A 1 112 ? -1.608 7.317 4.075 1.00 86.06 112 TRP A O 1
ATOM 883 N N . MET A 1 113 ? -1.137 7.593 1.901 1.00 81.81 113 MET A N 1
ATOM 884 C CA . MET A 1 113 ? -0.534 8.925 2.090 1.00 81.81 113 MET A CA 1
ATOM 885 C C . MET A 1 113 ? -1.516 9.950 2.677 1.00 81.81 113 MET A C 1
ATOM 887 O O . MET A 1 113 ? -1.127 10.801 3.480 1.00 81.81 113 MET A O 1
ATOM 891 N N . PHE A 1 114 ? -2.797 9.876 2.312 1.00 83.19 114 PHE A N 1
ATOM 892 C CA . PHE A 1 114 ? -3.828 10.734 2.894 1.00 83.19 114 PHE A CA 1
ATOM 893 C C . PHE A 1 114 ? -3.978 10.486 4.400 1.00 83.19 114 PHE A C 1
ATOM 895 O O . PHE A 1 114 ? -3.931 11.432 5.184 1.00 83.19 114 PHE A O 1
ATOM 902 N N . ILE A 1 115 ? -4.085 9.222 4.822 1.00 81.75 115 ILE A N 1
ATOM 903 C CA . ILE A 1 115 ? -4.191 8.871 6.245 1.00 81.75 115 ILE A CA 1
ATOM 904 C C . ILE A 1 115 ? -2.931 9.312 7.000 1.00 81.75 115 ILE A C 1
ATOM 906 O O . ILE A 1 115 ? -3.051 9.900 8.073 1.00 81.75 115 ILE A O 1
ATOM 910 N N . GLN A 1 116 ? -1.743 9.128 6.413 1.00 77.31 116 GLN A N 1
ATOM 911 C CA . GLN A 1 116 ? -0.480 9.588 7.000 1.00 77.31 116 GLN A CA 1
ATOM 912 C C . GLN A 1 116 ? -0.485 11.087 7.310 1.00 77.31 116 GLN A C 1
ATOM 914 O O . GLN A 1 116 ? -0.055 11.508 8.376 1.00 77.31 116 GLN A O 1
ATOM 919 N N . THR A 1 117 ? -0.940 11.893 6.350 1.00 74.69 117 THR A N 1
ATOM 920 C CA . THR A 1 117 ? -0.808 13.356 6.397 1.00 74.69 117 THR A CA 1
ATOM 921 C C . THR A 1 117 ? -1.959 14.050 7.114 1.00 74.69 117 THR A C 1
ATOM 923 O O . THR A 1 117 ? -1.793 15.184 7.560 1.00 74.69 117 THR A O 1
ATOM 926 N N . LYS A 1 118 ? -3.136 13.418 7.188 1.00 75.88 118 LYS A N 1
ATOM 927 C CA . LYS A 1 118 ? -4.359 14.032 7.729 1.00 75.88 118 LYS A CA 1
ATOM 928 C C . LYS A 1 118 ? -4.866 13.399 9.015 1.00 75.88 118 LYS A C 1
ATOM 930 O O . LYS A 1 118 ? -5.557 14.083 9.761 1.00 75.88 118 LYS A O 1
ATOM 935 N N . LEU A 1 119 ? -4.567 12.123 9.262 1.00 72.00 119 LEU A N 1
ATOM 936 C CA . LEU A 1 119 ? -5.164 11.364 10.364 1.00 72.00 119 LEU A CA 1
ATOM 937 C C . LEU A 1 119 ? -4.194 10.998 11.484 1.00 72.00 119 LEU A C 1
ATOM 939 O O . LEU A 1 119 ? -4.662 10.624 12.554 1.00 72.00 119 LEU A O 1
ATOM 943 N N . VAL A 1 120 ? -2.883 11.089 11.259 1.00 68.50 120 VAL A N 1
ATOM 944 C CA . VAL A 1 120 ? -1.870 10.865 12.296 1.00 68.50 120 VAL A CA 1
ATOM 945 C C . VAL A 1 120 ? -1.434 12.240 12.825 1.00 68.50 120 VAL A C 1
ATOM 947 O O . VAL A 1 120 ? -0.562 12.863 12.223 1.00 68.50 120 VAL A O 1
ATOM 950 N N . PRO A 1 121 ? -2.074 12.772 13.890 1.00 61.69 121 PRO A N 1
ATOM 951 C CA . PRO A 1 121 ? -1.841 14.140 14.363 1.00 61.69 121 PRO A CA 1
ATOM 952 C C . PRO A 1 121 ? -0.430 14.359 14.918 1.00 61.69 121 PRO A C 1
ATOM 954 O O . PRO A 1 121 ? 0.072 15.477 14.864 1.00 61.69 121 PRO A O 1
ATOM 957 N N . ASP A 1 122 ? 0.209 13.298 15.418 1.00 71.06 122 ASP A N 1
ATOM 958 C CA . ASP A 1 122 ? 1.594 13.315 15.876 1.00 71.06 122 ASP A CA 1
ATOM 959 C C . ASP A 1 122 ? 2.304 12.038 15.417 1.00 71.06 122 ASP A C 1
ATOM 961 O O . ASP A 1 122 ? 2.177 10.963 16.012 1.00 71.06 122 ASP A O 1
ATOM 965 N N . LEU A 1 123 ? 3.017 12.151 14.298 1.00 70.00 123 LEU A N 1
ATOM 966 C CA . LEU A 1 123 ? 3.720 11.028 13.694 1.00 70.00 123 LEU A CA 1
ATOM 967 C C . LEU A 1 123 ? 4.904 10.557 14.547 1.00 70.00 123 LEU A C 1
ATOM 969 O O . LEU A 1 123 ? 5.259 9.389 14.449 1.00 70.00 123 LEU A O 1
ATOM 973 N N . GLU A 1 124 ? 5.472 11.403 15.413 1.00 73.06 124 GLU A N 1
ATOM 974 C CA . GLU A 1 124 ? 6.573 11.024 16.314 1.00 73.06 124 GLU A CA 1
ATOM 975 C C . GLU A 1 124 ? 6.114 10.053 17.410 1.00 73.06 124 GLU A C 1
ATOM 977 O O . GLU A 1 124 ? 6.880 9.194 17.865 1.00 73.06 124 GLU A O 1
ATOM 982 N N . MET A 1 125 ? 4.838 10.153 17.791 1.00 74.81 125 MET A N 1
ATOM 983 C CA . MET A 1 125 ? 4.187 9.286 18.774 1.00 74.81 125 MET A CA 1
ATOM 984 C C . MET A 1 125 ? 3.615 7.999 18.163 1.00 74.81 125 MET A C 1
ATOM 986 O O . MET A 1 125 ? 3.253 7.082 18.900 1.00 74.81 125 MET A O 1
ATOM 990 N N . SER A 1 126 ? 3.551 7.911 16.833 1.00 83.12 126 SER A N 1
ATOM 991 C CA . SER A 1 126 ? 3.082 6.728 16.109 1.00 83.12 126 SER A CA 1
ATOM 992 C C . SER A 1 126 ? 4.121 5.605 16.124 1.00 83.12 126 SER A C 1
ATOM 994 O O . SER A 1 126 ? 5.330 5.835 15.984 1.00 83.12 126 SER A O 1
ATOM 996 N N . ILE A 1 127 ? 3.662 4.349 16.159 1.00 86.06 127 ILE A N 1
ATOM 997 C CA . ILE A 1 127 ? 4.544 3.191 15.913 1.00 86.06 127 ILE A CA 1
ATOM 998 C C . ILE A 1 127 ? 5.161 3.221 14.502 1.00 86.06 127 ILE A C 1
ATOM 1000 O O . ILE A 1 127 ? 6.178 2.575 14.244 1.00 86.06 127 ILE A O 1
ATOM 1004 N N . PHE A 1 128 ? 4.577 4.010 13.598 1.00 84.06 128 PHE A N 1
ATOM 1005 C CA . PHE A 1 128 ? 5.008 4.217 12.222 1.00 84.06 128 PHE A CA 1
ATOM 1006 C C . PHE A 1 128 ? 5.838 5.490 12.015 1.00 84.06 128 PHE A C 1
ATOM 1008 O O . PHE A 1 128 ? 6.039 5.896 10.872 1.00 84.06 128 PHE A O 1
ATOM 1015 N N . ARG A 1 129 ? 6.393 6.095 13.073 1.00 79.44 129 ARG A N 1
ATOM 1016 C CA . ARG A 1 129 ? 7.279 7.277 12.983 1.00 79.44 129 ARG A CA 1
ATOM 1017 C C . ARG A 1 129 ? 8.454 7.129 12.008 1.00 79.44 129 ARG A C 1
ATOM 1019 O O . ARG A 1 129 ? 8.863 8.075 11.346 1.00 79.44 129 ARG A O 1
ATOM 1026 N N . ASN A 1 130 ? 8.960 5.904 11.859 1.00 76.69 130 ASN A N 1
ATOM 1027 C CA . ASN A 1 130 ? 10.040 5.570 10.921 1.00 76.69 130 ASN A CA 1
ATOM 1028 C C . ASN A 1 130 ? 9.531 5.181 9.524 1.00 76.69 130 ASN A C 1
ATOM 1030 O O . ASN A 1 130 ? 10.320 4.884 8.630 1.00 76.69 130 ASN A O 1
ATOM 1034 N N . PHE A 1 131 ? 8.217 5.163 9.328 1.00 74.19 131 PHE A N 1
ATOM 1035 C CA . PHE A 1 131 ? 7.547 4.940 8.051 1.00 74.19 131 PHE A CA 1
ATOM 1036 C C . PHE A 1 131 ? 7.249 6.280 7.359 1.00 74.19 131 PHE A C 1
ATOM 1038 O O . PHE A 1 131 ? 6.221 6.467 6.710 1.00 74.19 131 PHE A O 1
ATOM 1045 N N . THR A 1 132 ? 8.166 7.234 7.531 1.00 72.38 132 THR A N 1
ATOM 1046 C CA . THR A 1 132 ? 8.186 8.533 6.865 1.00 72.38 132 THR A CA 1
ATOM 1047 C C . THR A 1 132 ? 9.009 8.473 5.597 1.00 72.38 132 THR A C 1
ATOM 1049 O O . THR A 1 132 ? 9.867 7.606 5.398 1.00 72.38 132 THR A O 1
ATOM 1052 N N . ARG A 1 133 ? 8.790 9.467 4.743 1.00 68.94 133 ARG A N 1
ATOM 1053 C CA . ARG A 1 133 ? 9.621 9.675 3.570 1.00 68.94 133 ARG A CA 1
ATOM 1054 C C . ARG A 1 133 ? 11.086 9.862 3.953 1.00 68.94 133 ARG A C 1
ATOM 1056 O O . ARG A 1 133 ? 11.956 9.313 3.281 1.00 68.94 133 ARG A O 1
ATOM 1063 N N . GLU A 1 134 ? 11.355 10.637 4.994 1.00 71.62 134 GLU A N 1
ATOM 1064 C CA . GLU A 1 134 ? 12.684 11.016 5.468 1.00 71.62 134 GLU A CA 1
ATOM 1065 C C . GLU A 1 134 ? 13.424 9.800 6.031 1.00 71.62 134 GLU A C 1
ATOM 1067 O O . GLU A 1 134 ? 14.590 9.575 5.692 1.00 71.62 134 GLU A O 1
ATOM 1072 N N . ALA A 1 135 ? 12.736 8.973 6.822 1.00 72.81 135 ALA A N 1
ATOM 1073 C CA . ALA A 1 135 ? 13.290 7.740 7.366 1.00 72.81 135 ALA A CA 1
ATOM 1074 C C . ALA A 1 135 ? 13.519 6.687 6.273 1.00 72.81 135 ALA A C 1
ATOM 1076 O O . ALA A 1 135 ? 14.613 6.123 6.205 1.00 72.81 135 ALA A O 1
ATOM 1077 N N . PHE A 1 136 ? 12.560 6.484 5.359 1.00 71.69 136 PHE A N 1
ATOM 1078 C CA . PHE A 1 136 ? 12.746 5.612 4.192 1.00 71.69 136 PHE A CA 1
ATOM 1079 C C . PHE A 1 136 ? 13.938 6.073 3.356 1.00 71.69 136 PHE A C 1
ATOM 1081 O O . PHE A 1 136 ? 14.806 5.288 2.984 1.00 71.69 136 PHE A O 1
ATOM 1088 N N . THR A 1 137 ? 14.017 7.379 3.118 1.00 70.06 137 THR A N 1
ATOM 1089 C CA . THR A 1 137 ? 15.085 8.011 2.359 1.00 70.06 137 THR A CA 1
ATOM 1090 C C . THR A 1 137 ? 16.452 7.759 2.985 1.00 70.06 137 THR A C 1
ATOM 1092 O O . THR A 1 137 ? 17.390 7.331 2.313 1.00 70.06 137 THR A O 1
ATOM 1095 N N . SER A 1 138 ? 16.563 8.007 4.285 1.00 73.94 138 SER A N 1
ATOM 1096 C CA . SER A 1 138 ? 17.805 7.840 5.037 1.00 73.94 138 SER A CA 1
ATOM 1097 C C . SER A 1 138 ? 18.217 6.370 5.115 1.00 73.94 138 SER A C 1
ATOM 1099 O O . SER A 1 138 ? 19.386 6.047 4.904 1.00 73.94 138 SER A O 1
ATOM 1101 N N . SER A 1 139 ? 17.250 5.472 5.325 1.00 74.38 139 SER A N 1
ATOM 1102 C CA . SER A 1 139 ? 17.462 4.023 5.330 1.00 74.38 139 SER A CA 1
A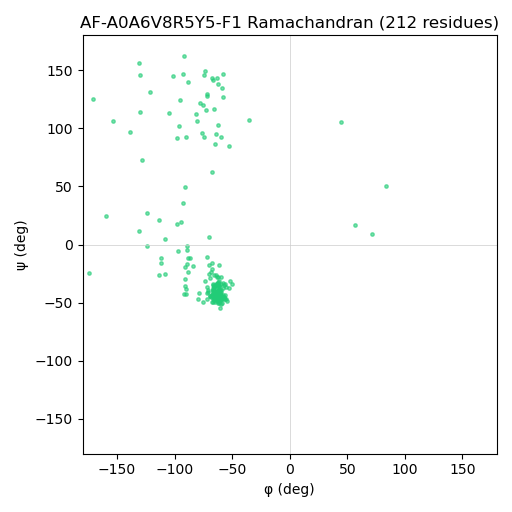TOM 1103 C C . SER A 1 139 ? 17.945 3.517 3.968 1.00 74.38 139 SER A C 1
ATOM 1105 O O . SER A 1 139 ? 18.948 2.810 3.894 1.00 74.38 139 SER A O 1
ATOM 1107 N N . MET A 1 140 ? 17.319 3.963 2.875 1.00 69.06 140 MET A N 1
ATOM 1108 C CA . MET A 1 140 ? 17.731 3.629 1.510 1.00 69.06 140 MET A CA 1
ATOM 1109 C C . MET A 1 140 ? 19.140 4.132 1.191 1.00 69.06 140 MET A C 1
ATOM 1111 O O . MET A 1 140 ? 19.940 3.368 0.655 1.00 69.06 140 MET A O 1
ATOM 1115 N N . LYS A 1 141 ? 19.491 5.375 1.558 1.00 73.25 141 LYS A N 1
ATOM 1116 C CA . LYS A 1 141 ? 20.867 5.890 1.403 1.00 73.25 141 LYS A CA 1
ATOM 1117 C C . LYS A 1 141 ? 21.876 5.001 2.123 1.00 73.25 141 LYS A C 1
ATOM 1119 O O . LYS A 1 141 ? 22.896 4.636 1.546 1.00 73.25 141 LYS A O 1
ATOM 1124 N N . GLN A 1 142 ? 21.579 4.642 3.370 1.00 76.69 142 GLN A N 1
ATOM 1125 C CA . GLN A 1 142 ? 22.446 3.798 4.183 1.00 76.69 142 GLN A CA 1
ATOM 1126 C C . GLN A 1 142 ? 22.563 2.381 3.609 1.00 76.69 142 GLN A C 1
ATOM 1128 O O . GLN A 1 142 ? 23.651 1.810 3.613 1.00 76.69 142 GLN A O 1
ATOM 1133 N N . HIS A 1 143 ? 21.467 1.818 3.102 1.00 71.88 143 HIS A N 1
ATOM 1134 C CA . HIS A 1 143 ? 21.460 0.502 2.475 1.00 71.88 143 HIS A CA 1
ATOM 1135 C C . HIS A 1 143 ? 22.296 0.493 1.191 1.00 71.88 143 HIS A C 1
ATOM 1137 O O . HIS A 1 143 ? 23.184 -0.342 1.063 1.00 71.88 143 HIS A O 1
ATOM 1143 N N . ILE A 1 144 ? 22.091 1.463 0.291 1.00 70.50 144 ILE A N 1
ATOM 1144 C CA . ILE A 1 144 ? 22.870 1.602 -0.951 1.00 70.50 144 ILE A CA 1
ATOM 1145 C C . ILE A 1 144 ? 24.359 1.810 -0.639 1.00 70.50 144 ILE A C 1
ATOM 1147 O O . ILE A 1 144 ? 25.199 1.185 -1.273 1.00 70.50 144 ILE A O 1
ATOM 1151 N N . ALA A 1 145 ? 24.699 2.626 0.365 1.00 72.00 145 ALA A N 1
ATOM 1152 C CA . ALA A 1 145 ? 26.089 2.847 0.775 1.00 72.00 145 ALA A CA 1
ATOM 1153 C C . ALA A 1 145 ? 26.783 1.588 1.324 1.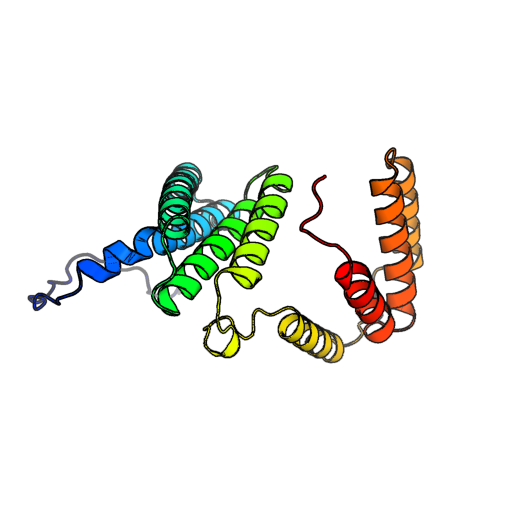00 72.00 145 ALA A C 1
ATOM 1155 O O . ALA A 1 145 ? 28.006 1.487 1.270 1.00 72.00 145 ALA A O 1
ATOM 1156 N N . ARG A 1 146 ? 26.013 0.638 1.869 1.00 73.62 146 ARG A N 1
ATOM 1157 C CA . ARG A 1 146 ? 26.515 -0.633 2.413 1.00 73.62 146 ARG A CA 1
ATOM 1158 C C . ARG A 1 146 ? 26.582 -1.749 1.379 1.00 73.62 146 ARG A C 1
ATOM 1160 O O . ARG A 1 146 ? 27.230 -2.759 1.643 1.00 73.62 146 ARG A O 1
ATOM 1167 N N . GLN A 1 147 ? 25.901 -1.609 0.243 1.00 65.06 147 GLN A N 1
ATOM 1168 C CA . GLN A 1 147 ? 25.989 -2.610 -0.806 1.00 65.06 147 GLN A CA 1
ATOM 1169 C C . GLN A 1 147 ? 27.366 -2.516 -1.476 1.00 65.06 147 GLN A C 1
ATOM 1171 O O . GLN A 1 147 ? 27.773 -1.422 -1.878 1.00 65.06 147 GLN A O 1
ATOM 1176 N N . PRO A 1 148 ? 28.099 -3.636 -1.617 1.00 62.38 148 PRO A N 1
ATOM 1177 C CA . PRO A 1 148 ? 29.295 -3.638 -2.438 1.00 62.38 148 PRO A CA 1
ATOM 1178 C C . PRO A 1 148 ? 28.873 -3.218 -3.844 1.00 62.38 148 PRO A C 1
ATOM 1180 O O . PRO A 1 148 ? 27.929 -3.785 -4.398 1.00 62.38 148 PRO A O 1
ATOM 1183 N N . ILE A 1 149 ? 29.541 -2.206 -4.408 1.00 61.28 149 ILE A N 1
ATOM 1184 C CA . ILE A 1 149 ? 29.329 -1.799 -5.798 1.00 61.28 149 ILE A CA 1
ATOM 1185 C C . ILE A 1 149 ? 29.795 -2.969 -6.658 1.00 61.28 149 ILE A C 1
ATOM 1187 O O . ILE A 1 149 ? 30.957 -3.051 -7.057 1.00 61.28 149 ILE A O 1
ATOM 1191 N N . ASN A 1 150 ? 28.897 -3.916 -6.907 1.00 54.53 150 ASN A N 1
ATOM 1192 C CA . ASN A 1 150 ? 29.161 -4.997 -7.821 1.00 54.53 150 ASN A CA 1
ATOM 1193 C C . ASN A 1 150 ? 29.073 -4.384 -9.218 1.00 54.53 150 ASN A C 1
ATOM 1195 O O . ASN A 1 150 ? 27.994 -4.233 -9.788 1.00 54.53 150 ASN A O 1
ATOM 1199 N N . LYS A 1 151 ? 30.218 -3.936 -9.743 1.00 56.03 151 LYS A N 1
ATOM 1200 C CA . LYS A 1 151 ? 30.371 -3.525 -11.142 1.00 56.03 151 LYS A CA 1
ATOM 1201 C C . LYS A 1 151 ? 30.231 -4.760 -12.046 1.00 56.03 151 LYS A C 1
ATOM 1203 O O . LYS A 1 151 ? 31.193 -5.133 -12.698 1.00 56.03 151 LYS A O 1
ATOM 1208 N N . SER A 1 152 ? 29.084 -5.436 -12.076 1.00 55.31 152 SER A N 1
ATOM 1209 C CA . SER A 1 152 ? 28.730 -6.332 -13.189 1.00 55.31 152 SER A CA 1
ATOM 1210 C C . SER A 1 152 ? 27.283 -6.832 -13.119 1.00 55.31 152 SER A C 1
ATOM 1212 O O . SER A 1 152 ? 26.852 -7.385 -12.113 1.00 55.31 152 SER A O 1
ATOM 1214 N N . MET A 1 153 ? 26.529 -6.618 -14.206 1.00 51.91 153 MET A N 1
ATOM 1215 C CA . MET A 1 153 ? 26.230 -7.660 -15.213 1.00 51.91 153 MET A CA 1
ATOM 1216 C C . MET A 1 153 ? 25.465 -7.062 -16.411 1.00 51.91 153 MET A C 1
ATOM 1218 O O . MET A 1 153 ? 25.573 -7.573 -17.516 1.00 51.91 153 MET A O 1
ATOM 1222 N N . ILE A 1 154 ? 24.759 -5.942 -16.217 1.00 58.38 154 ILE A N 1
ATOM 1223 C CA . ILE A 1 154 ? 24.104 -5.184 -17.294 1.00 58.38 154 ILE A CA 1
ATOM 1224 C C . ILE A 1 154 ? 24.941 -3.933 -17.550 1.00 58.38 154 ILE A C 1
ATOM 1226 O O . ILE A 1 154 ? 25.053 -3.074 -16.668 1.00 58.38 154 ILE A O 1
ATOM 1230 N N . ALA A 1 155 ? 25.564 -3.832 -18.725 1.00 74.38 155 ALA A N 1
ATOM 1231 C CA . ALA A 1 155 ? 26.239 -2.601 -19.107 1.00 74.38 155 ALA A CA 1
ATOM 1232 C C . ALA A 1 155 ? 25.191 -1.482 -19.217 1.00 74.38 155 ALA A C 1
ATOM 1234 O O . ALA A 1 155 ? 24.065 -1.714 -19.657 1.00 74.38 155 ALA A O 1
ATOM 1235 N N . LEU A 1 156 ? 25.543 -0.252 -18.828 1.00 79.81 156 LEU A N 1
ATOM 1236 C CA . LEU A 1 156 ? 24.653 0.906 -19.002 1.00 79.81 156 LEU A CA 1
ATOM 1237 C C . LEU A 1 156 ? 24.124 0.993 -20.444 1.00 79.81 156 LEU A C 1
ATOM 1239 O O . LEU A 1 156 ? 22.983 1.392 -20.665 1.00 79.81 156 LEU A O 1
ATOM 1243 N N . ASP A 1 157 ? 24.944 0.584 -21.407 1.00 81.88 157 ASP A N 1
ATOM 1244 C CA . ASP A 1 157 ? 24.590 0.541 -22.819 1.00 81.88 157 ASP A CA 1
ATOM 1245 C C . ASP A 1 157 ? 23.468 -0.463 -23.119 1.00 81.88 157 ASP A C 1
ATOM 1247 O O . ASP A 1 157 ? 22.538 -0.108 -23.841 1.00 81.88 157 ASP A O 1
ATOM 1251 N N . ASP A 1 158 ? 23.470 -1.648 -22.500 1.00 85.44 158 ASP A N 1
ATOM 1252 C CA . ASP A 1 158 ? 22.403 -2.652 -22.648 1.00 85.44 158 ASP A CA 1
ATOM 1253 C C . ASP A 1 158 ? 21.083 -2.160 -22.036 1.00 85.44 158 ASP A C 1
ATOM 1255 O O . ASP A 1 158 ? 19.999 -2.336 -22.604 1.00 85.44 158 ASP A O 1
ATOM 1259 N N . TYR A 1 159 ? 21.170 -1.475 -20.890 1.00 85.62 159 TYR A N 1
ATOM 1260 C CA . TYR A 1 159 ? 20.024 -0.814 -20.265 1.00 85.62 159 TYR A CA 1
ATOM 1261 C C . TYR A 1 159 ? 19.431 0.262 -21.184 1.00 85.62 159 TYR A C 1
ATOM 1263 O O . TYR A 1 159 ? 18.228 0.271 -21.453 1.00 85.62 159 TYR A O 1
ATOM 1271 N N . LEU A 1 160 ? 20.271 1.157 -21.710 1.00 86.69 160 LEU A N 1
ATOM 1272 C CA . LEU A 1 160 ? 19.834 2.220 -22.613 1.00 86.69 160 LEU A CA 1
ATOM 1273 C C . LEU A 1 160 ? 19.309 1.662 -23.943 1.00 86.69 160 LEU A C 1
ATOM 1275 O O . LEU A 1 160 ? 18.346 2.202 -24.488 1.00 86.69 160 LEU A O 1
ATOM 1279 N N . ALA A 1 161 ? 19.897 0.582 -24.460 1.00 89.25 161 ALA A N 1
ATOM 1280 C CA . ALA A 1 161 ? 19.406 -0.115 -25.644 1.00 89.25 161 ALA A CA 1
ATOM 1281 C C . ALA A 1 161 ? 18.004 -0.695 -25.409 1.00 89.25 161 ALA A C 1
ATOM 1283 O O . ALA A 1 161 ? 17.117 -0.510 -26.242 1.00 89.25 161 ALA A O 1
ATOM 1284 N N . SER A 1 162 ? 17.767 -1.295 -24.242 1.00 89.81 162 SER A N 1
ATOM 1285 C CA . SER A 1 162 ? 16.451 -1.820 -23.859 1.00 89.81 162 SER A CA 1
ATOM 1286 C C . SER A 1 162 ? 15.394 -0.713 -23.775 1.00 89.81 162 SER A C 1
ATOM 1288 O O . SER A 1 162 ? 14.288 -0.866 -24.294 1.00 89.81 162 SER A O 1
ATOM 1290 N N . LEU A 1 163 ? 15.735 0.447 -23.202 1.00 90.12 163 LEU A N 1
ATOM 1291 C CA . LEU A 1 163 ? 14.815 1.590 -23.151 1.00 90.12 163 LEU A CA 1
ATOM 1292 C C . LEU A 1 163 ? 14.477 2.143 -24.541 1.00 90.12 163 LEU A C 1
ATOM 1294 O O . LEU A 1 163 ? 13.333 2.534 -24.771 1.00 90.12 163 LEU A O 1
ATOM 1298 N N . LYS A 1 164 ? 15.417 2.120 -25.495 1.00 89.94 164 LYS A N 1
ATOM 1299 C CA . LYS A 1 164 ? 15.134 2.498 -26.891 1.00 89.94 164 LYS A CA 1
ATOM 1300 C C . LYS A 1 164 ? 14.122 1.569 -27.557 1.00 89.94 164 LYS A C 1
ATOM 1302 O O . LYS A 1 164 ? 13.328 2.041 -28.362 1.00 89.94 164 LYS A O 1
ATOM 1307 N N . ILE A 1 165 ? 14.116 0.280 -27.220 1.00 91.94 165 ILE A N 1
ATOM 1308 C CA . ILE A 1 165 ? 13.094 -0.652 -27.717 1.00 91.94 165 ILE A CA 1
ATOM 1309 C C . ILE A 1 165 ? 11.733 -0.265 -27.133 1.00 91.94 165 ILE A C 1
ATOM 1311 O O . ILE A 1 165 ? 10.782 -0.060 -27.883 1.00 91.94 165 ILE A O 1
ATOM 1315 N N . ILE A 1 166 ? 11.654 -0.058 -25.814 1.00 88.94 166 ILE A N 1
ATOM 1316 C CA . ILE A 1 166 ? 10.409 0.350 -25.140 1.00 88.94 166 ILE A CA 1
ATOM 1317 C C . ILE A 1 166 ? 9.896 1.689 -25.688 1.00 88.94 166 ILE A C 1
ATOM 1319 O O . ILE A 1 166 ? 8.690 1.860 -25.848 1.00 88.94 166 ILE A O 1
ATOM 1323 N N . ARG A 1 167 ? 10.789 2.615 -26.070 1.00 90.00 167 ARG A N 1
ATOM 1324 C CA . ARG A 1 167 ? 10.415 3.889 -26.701 1.00 90.00 167 ARG A CA 1
ATOM 1325 C C . ARG A 1 167 ? 9.502 3.713 -27.910 1.00 90.00 167 ARG A C 1
ATOM 1327 O O . ARG A 1 167 ? 8.627 4.549 -28.104 1.00 90.00 167 ARG A O 1
ATOM 1334 N N . THR A 1 168 ? 9.713 2.667 -28.709 1.00 90.94 168 THR A N 1
ATOM 1335 C CA . THR A 1 168 ? 8.908 2.400 -29.915 1.00 90.94 168 THR A CA 1
ATOM 1336 C C . THR A 1 168 ? 7.465 2.019 -29.592 1.00 90.94 168 THR A C 1
ATOM 1338 O O . THR A 1 168 ? 6.588 2.179 -30.434 1.00 90.94 168 THR A O 1
ATOM 1341 N N . LEU A 1 169 ? 7.216 1.560 -28.364 1.00 90.31 169 LEU A N 1
ATOM 1342 C CA . LEU A 1 169 ? 5.900 1.166 -27.875 1.00 90.31 169 LEU A CA 1
ATOM 1343 C C . LEU A 1 169 ? 5.159 2.330 -27.201 1.00 90.31 169 LEU A C 1
ATOM 1345 O O . LEU A 1 169 ? 3.943 2.271 -27.058 1.00 90.31 169 LEU A O 1
ATOM 1349 N N . CYS A 1 170 ? 5.871 3.384 -26.788 1.00 88.62 170 CYS A N 1
ATOM 1350 C CA . CYS A 1 170 ? 5.269 4.541 -26.130 1.00 88.62 170 CYS A CA 1
ATOM 1351 C C . CYS A 1 170 ? 4.527 5.425 -27.141 1.00 88.62 170 CYS A C 1
ATOM 1353 O O . CYS A 1 170 ? 5.143 6.005 -28.037 1.00 88.62 170 CYS A O 1
ATOM 1355 N N . GLN A 1 171 ? 3.225 5.602 -26.943 1.00 88.56 171 GLN A N 1
ATOM 1356 C CA . GLN A 1 171 ? 2.372 6.464 -27.770 1.00 88.56 171 GLN A CA 1
ATOM 1357 C C . GLN A 1 171 ? 1.956 7.733 -27.015 1.00 88.56 171 GLN A C 1
ATOM 1359 O O . GLN A 1 171 ? 1.701 8.774 -27.621 1.00 88.56 171 GLN A O 1
ATOM 1364 N N . GLY A 1 172 ? 1.924 7.674 -25.681 1.00 87.06 172 GLY A N 1
ATOM 1365 C CA . GLY A 1 172 ? 1.475 8.760 -24.822 1.00 87.06 172 GLY A CA 1
ATOM 1366 C C . GLY A 1 172 ? 2.594 9.688 -24.343 1.00 87.06 172 GLY A C 1
ATOM 1367 O O . GLY A 1 172 ? 3.706 9.273 -24.011 1.00 87.06 172 GLY A O 1
ATOM 1368 N N . THR A 1 173 ? 2.266 10.971 -24.177 1.00 83.44 173 THR A N 1
ATOM 1369 C CA . THR A 1 173 ? 3.170 11.984 -23.600 1.00 83.44 173 THR A CA 1
ATOM 1370 C C . THR A 1 173 ? 3.666 11.606 -22.197 1.00 83.44 173 THR A C 1
ATOM 1372 O O . THR A 1 173 ? 4.807 11.908 -21.842 1.00 83.44 173 THR A O 1
ATOM 1375 N N . ALA A 1 174 ? 2.832 10.951 -21.384 1.00 75.25 174 ALA A N 1
ATOM 1376 C CA . ALA A 1 174 ? 3.206 10.498 -20.043 1.00 75.25 174 ALA A CA 1
ATOM 1377 C C . ALA A 1 174 ? 4.232 9.352 -20.085 1.00 75.25 174 ALA A C 1
ATOM 1379 O O . ALA A 1 174 ? 5.236 9.407 -19.376 1.00 75.25 174 ALA A O 1
ATOM 1380 N N . GLU A 1 175 ? 4.027 8.372 -20.966 1.00 81.06 175 GLU A N 1
ATOM 1381 C CA . GLU A 1 175 ? 4.928 7.231 -21.180 1.00 81.06 175 GLU A CA 1
ATOM 1382 C C . GLU A 1 175 ? 6.297 7.710 -21.668 1.00 81.06 175 GLU A C 1
ATOM 1384 O O . GLU A 1 175 ? 7.335 7.344 -21.121 1.00 81.06 175 GLU A O 1
ATOM 1389 N N . ILE A 1 176 ? 6.290 8.639 -22.626 1.00 86.00 176 ILE A N 1
ATOM 1390 C CA . ILE A 1 176 ? 7.480 9.315 -23.143 1.00 86.00 176 ILE A CA 1
ATOM 1391 C C . ILE A 1 176 ? 8.247 10.026 -22.019 1.00 86.00 176 ILE A C 1
ATOM 1393 O O . ILE A 1 176 ? 9.466 9.876 -21.919 1.00 86.00 176 ILE A O 1
ATOM 1397 N N . LYS A 1 177 ? 7.551 10.779 -21.157 1.00 82.94 177 LYS A N 1
ATOM 1398 C CA . LYS A 1 177 ? 8.158 11.476 -20.009 1.00 82.94 177 LYS A CA 1
ATOM 1399 C C . LYS A 1 177 ? 8.722 10.505 -18.972 1.00 82.94 177 LYS A C 1
ATOM 1401 O O . LYS A 1 177 ? 9.763 10.797 -18.378 1.00 82.94 177 LYS A O 1
ATOM 1406 N N . TYR A 1 178 ? 8.039 9.388 -18.739 1.00 79.81 178 TYR A N 1
ATOM 1407 C CA . TYR A 1 178 ? 8.483 8.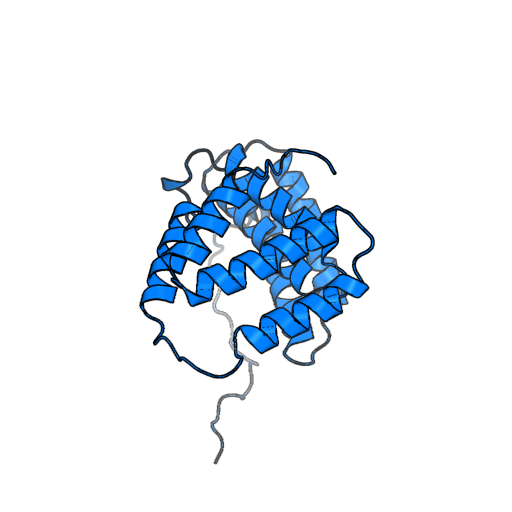341 -17.827 1.00 79.81 178 TYR A CA 1
ATOM 1408 C C . TYR A 1 178 ? 9.744 7.648 -18.354 1.00 79.81 178 TYR A C 1
ATOM 1410 O O . TYR A 1 178 ? 10.740 7.568 -17.637 1.00 79.81 178 TYR A O 1
ATOM 1418 N N . LEU A 1 179 ? 9.763 7.267 -19.633 1.00 84.94 179 LEU A N 1
ATOM 1419 C CA . LEU A 1 179 ? 10.924 6.646 -20.267 1.00 84.94 179 LEU A CA 1
ATOM 1420 C C . LEU A 1 179 ? 12.157 7.562 -20.230 1.00 84.94 179 LEU A C 1
ATOM 1422 O O . LEU A 1 179 ? 13.232 7.137 -19.815 1.00 84.94 179 LEU A O 1
ATOM 1426 N N . SER A 1 180 ? 12.000 8.850 -20.554 1.00 85.19 180 SER A N 1
ATOM 1427 C CA . SER A 1 180 ? 13.097 9.822 -20.437 1.00 85.19 180 SER A CA 1
ATOM 1428 C C . SER A 1 180 ? 13.592 9.993 -18.994 1.00 85.19 180 SER A C 1
ATOM 1430 O O . SER A 1 180 ? 14.756 10.329 -18.766 1.00 85.19 180 SER A O 1
ATOM 1432 N N . ALA A 1 181 ? 12.730 9.770 -17.996 1.00 83.12 181 ALA A N 1
ATOM 1433 C CA . ALA A 1 181 ? 13.143 9.763 -16.597 1.00 83.12 181 ALA A CA 1
ATOM 1434 C C . ALA A 1 181 ? 13.992 8.529 -16.259 1.00 83.12 181 ALA A C 1
ATOM 1436 O O . ALA A 1 181 ? 14.996 8.675 -15.563 1.00 83.12 181 ALA A O 1
ATOM 1437 N N . LEU A 1 182 ? 13.630 7.353 -16.781 1.00 83.75 182 LEU A N 1
ATOM 1438 C CA . LEU A 1 182 ? 14.401 6.116 -16.635 1.00 83.75 182 LEU A CA 1
ATOM 1439 C C . LEU A 1 182 ? 15.784 6.226 -17.292 1.00 83.75 182 LEU A C 1
ATOM 1441 O O . LEU A 1 182 ? 16.795 5.980 -16.640 1.00 83.75 182 LEU A O 1
ATOM 1445 N N . GLU A 1 183 ? 15.862 6.712 -18.533 1.00 85.50 183 GLU A N 1
ATOM 1446 C CA . GLU A 1 183 ? 17.145 6.917 -19.225 1.00 85.50 183 GLU A CA 1
ATOM 1447 C C . GLU A 1 183 ? 18.086 7.823 -18.422 1.00 85.50 183 GLU A C 1
ATOM 1449 O O . GLU A 1 183 ? 19.280 7.548 -18.274 1.00 85.50 183 GLU A O 1
ATOM 1454 N N . ARG A 1 184 ? 17.538 8.908 -17.866 1.00 82.25 184 ARG A N 1
ATOM 1455 C CA . ARG A 1 184 ? 18.291 9.836 -17.023 1.00 82.25 184 ARG A CA 1
ATOM 1456 C C . ARG A 1 184 ? 18.736 9.185 -15.714 1.00 82.25 184 ARG A C 1
ATOM 1458 O O . ARG A 1 184 ? 19.863 9.430 -15.293 1.00 82.25 184 ARG A O 1
ATOM 1465 N N . LEU A 1 185 ? 17.893 8.361 -15.095 1.00 78.75 185 LEU A N 1
ATOM 1466 C CA . LEU A 1 185 ? 18.240 7.608 -13.890 1.00 78.75 185 LEU A CA 1
ATOM 1467 C C . LEU A 1 185 ? 19.408 6.652 -14.130 1.00 78.75 185 LEU A C 1
ATOM 1469 O O . LEU A 1 185 ? 20.354 6.678 -13.350 1.00 78.75 185 LEU A O 1
ATOM 1473 N N . GLY A 1 186 ? 19.397 5.884 -15.224 1.00 78.44 186 GLY A N 1
ATOM 1474 C CA . GLY A 1 186 ? 20.506 4.986 -15.563 1.00 78.44 186 GLY A CA 1
ATOM 1475 C C . GLY A 1 186 ? 21.836 5.728 -15.713 1.00 78.44 186 GLY A C 1
ATOM 1476 O O . GLY A 1 186 ? 22.844 5.343 -15.120 1.00 78.44 186 GLY A O 1
ATOM 1477 N N . ARG A 1 187 ? 21.835 6.859 -16.433 1.00 79.62 187 ARG A N 1
ATOM 1478 C CA . ARG A 1 187 ? 23.037 7.699 -16.599 1.00 79.62 187 ARG A CA 1
ATOM 1479 C C . ARG A 1 187 ? 23.532 8.266 -15.270 1.00 79.62 187 ARG A C 1
ATOM 1481 O O . ARG A 1 187 ? 24.728 8.234 -15.005 1.00 79.62 187 ARG A O 1
ATOM 1488 N N . LEU A 1 188 ? 22.628 8.743 -14.419 1.00 75.44 188 LEU A N 1
ATOM 1489 C CA . LEU A 1 188 ? 22.985 9.277 -13.104 1.00 75.44 188 LEU A CA 1
ATOM 1490 C C . LEU A 1 188 ? 23.538 8.191 -12.175 1.00 75.44 188 LEU A C 1
ATOM 1492 O O . LEU A 1 188 ? 24.549 8.416 -11.512 1.00 75.44 188 LEU A O 1
ATOM 1496 N N . ALA A 1 189 ? 22.934 7.003 -12.185 1.00 71.25 189 ALA A N 1
ATOM 1497 C CA . ALA A 1 189 ? 23.388 5.861 -11.402 1.00 71.25 189 ALA A CA 1
ATOM 1498 C C . ALA A 1 189 ? 24.800 5.397 -11.8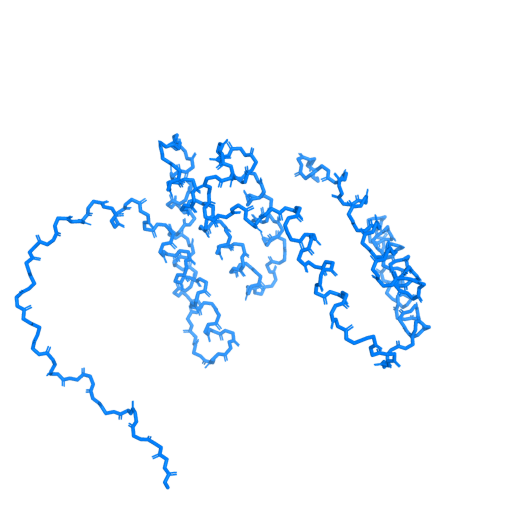04 1.00 71.25 189 ALA A C 1
ATOM 1500 O O . ALA A 1 189 ? 25.567 4.987 -10.937 1.00 71.25 189 ALA A O 1
ATOM 1501 N N . SER A 1 190 ? 25.177 5.517 -13.085 1.00 71.12 190 SER A N 1
ATOM 1502 C CA . SER A 1 190 ? 26.540 5.202 -13.549 1.00 71.12 190 SER A CA 1
ATOM 1503 C C . SER A 1 190 ? 27.618 6.194 -13.093 1.00 71.12 190 SER A C 1
ATOM 1505 O O . SER A 1 190 ? 28.785 5.822 -13.007 1.00 71.12 190 SER A O 1
ATOM 1507 N N . GLN A 1 191 ? 27.241 7.444 -12.800 1.00 68.44 191 GLN A N 1
ATOM 1508 C CA . GLN A 1 191 ? 28.166 8.509 -12.392 1.00 68.44 191 GLN A CA 1
ATOM 1509 C C . GLN A 1 191 ? 28.308 8.582 -10.869 1.00 68.44 191 GLN A C 1
ATOM 1511 O O . GLN A 1 191 ? 29.412 8.717 -10.350 1.00 68.44 191 GLN A O 1
ATOM 1516 N N . SER A 1 192 ? 27.192 8.472 -10.147 1.00 65.19 192 SER A N 1
ATOM 1517 C CA . SER A 1 192 ? 27.155 8.348 -8.692 1.00 65.19 192 SER A CA 1
ATOM 1518 C C . SER A 1 192 ? 25.872 7.610 -8.290 1.00 65.19 192 SER A C 1
ATOM 1520 O O . SER A 1 192 ? 24.787 8.204 -8.336 1.00 65.19 192 SER A O 1
ATOM 1522 N N . PRO A 1 193 ? 25.964 6.329 -7.877 1.00 62.09 193 PRO A N 1
ATOM 1523 C CA . PRO A 1 193 ? 24.801 5.527 -7.492 1.00 62.09 193 PRO A CA 1
ATOM 1524 C C . PRO A 1 193 ? 23.973 6.168 -6.373 1.00 62.09 193 PRO A C 1
ATOM 1526 O O . PRO A 1 193 ? 22.747 6.061 -6.370 1.00 62.09 193 PRO A O 1
ATOM 1529 N N . ILE A 1 194 ? 24.645 6.864 -5.449 1.00 59.31 194 ILE A N 1
ATOM 1530 C CA . ILE A 1 194 ? 24.040 7.486 -4.268 1.00 59.31 194 ILE A CA 1
ATOM 1531 C C . ILE A 1 194 ? 23.602 8.920 -4.563 1.00 59.31 194 ILE A C 1
ATOM 1533 O O . ILE A 1 194 ? 22.520 9.316 -4.157 1.00 59.31 194 ILE A O 1
ATOM 1537 N N . GLU A 1 195 ? 24.394 9.721 -5.267 1.00 57.38 195 GLU A N 1
ATOM 1538 C CA . GLU A 1 195 ? 24.125 11.160 -5.361 1.00 57.38 195 GLU A CA 1
ATOM 1539 C C . GLU A 1 195 ? 23.235 11.511 -6.557 1.00 57.38 195 GLU A C 1
ATOM 1541 O O . GLU A 1 195 ? 22.347 12.355 -6.446 1.00 57.38 195 GLU A O 1
ATOM 1546 N N . GLY A 1 196 ? 23.395 10.808 -7.681 1.00 54.75 196 GLY A N 1
ATOM 1547 C CA . GLY A 1 196 ? 22.602 11.027 -8.889 1.00 54.75 196 GLY A CA 1
ATOM 1548 C C . GLY A 1 196 ? 21.185 10.458 -8.781 1.00 54.75 196 GLY A C 1
ATOM 1549 O O . GLY A 1 196 ? 20.201 11.160 -9.028 1.00 54.75 196 GLY A O 1
ATOM 1550 N N . THR A 1 197 ? 21.067 9.197 -8.363 1.00 56.69 197 THR A N 1
ATOM 1551 C CA . THR A 1 197 ? 19.780 8.497 -8.206 1.00 56.69 197 THR A CA 1
ATOM 1552 C C . THR A 1 197 ? 18.926 9.158 -7.132 1.00 56.69 197 THR A C 1
ATOM 1554 O O . THR A 1 197 ? 17.737 9.410 -7.320 1.00 56.69 197 THR A O 1
ATOM 1557 N N . PHE A 1 198 ? 19.545 9.494 -6.005 1.00 58.28 198 PHE A N 1
ATOM 1558 C CA . PHE A 1 198 ? 18.819 9.933 -4.831 1.00 58.28 198 PHE A CA 1
ATOM 1559 C C . PHE A 1 198 ? 18.374 11.394 -4.936 1.00 58.28 198 PHE A C 1
ATOM 1561 O O . PHE A 1 198 ? 17.214 11.695 -4.657 1.00 58.28 198 PHE A O 1
ATOM 1568 N N . ASN A 1 199 ? 19.233 12.291 -5.438 1.00 56.28 199 ASN A N 1
ATOM 1569 C CA . ASN A 1 199 ? 18.835 13.677 -5.688 1.00 56.28 199 ASN A CA 1
ATOM 1570 C C . ASN A 1 199 ? 17.795 13.777 -6.809 1.00 56.28 199 ASN A C 1
ATOM 1572 O O . ASN A 1 199 ? 16.894 14.601 -6.716 1.00 56.28 199 ASN A O 1
ATOM 1576 N N . TYR A 1 200 ? 17.844 12.934 -7.845 1.00 57.78 200 TYR A N 1
ATOM 1577 C CA . TYR A 1 200 ? 16.815 12.961 -8.888 1.00 57.78 200 TYR A CA 1
ATOM 1578 C C . TYR A 1 200 ? 15.469 12.414 -8.404 1.00 57.78 200 TYR A C 1
ATOM 1580 O O . TYR A 1 200 ? 14.441 13.054 -8.625 1.00 57.78 200 TYR A O 1
ATOM 1588 N N . ILE A 1 201 ? 15.451 11.259 -7.729 1.00 57.06 201 ILE A N 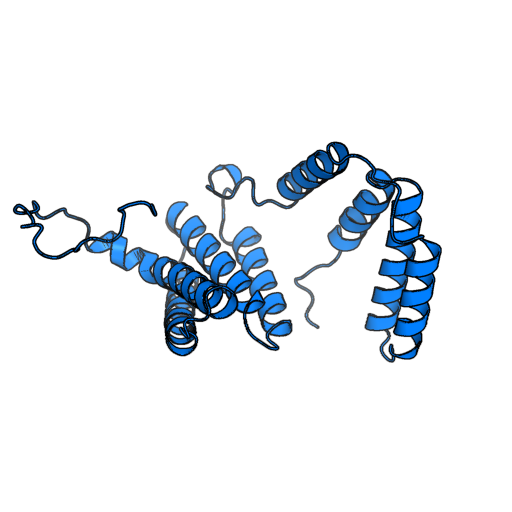1
ATOM 1589 C CA . ILE A 1 201 ? 14.202 10.656 -7.244 1.00 57.06 201 ILE A CA 1
ATOM 1590 C C . ILE A 1 201 ? 13.592 11.529 -6.150 1.00 57.06 201 ILE A C 1
ATOM 1592 O O . ILE A 1 201 ? 12.426 11.907 -6.228 1.00 57.06 201 ILE A O 1
ATOM 1596 N N . VAL A 1 202 ? 14.372 11.935 -5.152 1.00 55.69 202 VAL A N 1
ATOM 1597 C CA . VAL A 1 202 ? 13.816 12.745 -4.070 1.00 55.69 202 VAL A CA 1
ATOM 1598 C C . VAL A 1 202 ? 13.381 14.110 -4.577 1.00 55.69 202 VAL A C 1
ATOM 1600 O O . VAL A 1 202 ? 12.273 14.504 -4.248 1.00 55.69 202 VAL A O 1
ATOM 1603 N N . ASN A 1 203 ? 14.158 14.791 -5.424 1.00 51.72 203 ASN A N 1
ATOM 1604 C CA . ASN A 1 203 ? 13.864 16.173 -5.817 1.00 51.72 203 ASN A CA 1
ATOM 1605 C C . ASN A 1 203 ? 12.846 16.308 -6.975 1.00 51.72 203 ASN A C 1
ATOM 1607 O O . ASN A 1 203 ? 12.259 17.373 -7.163 1.00 51.72 203 ASN A O 1
ATOM 1611 N N . LYS A 1 204 ? 12.608 15.243 -7.758 1.00 52.47 204 LYS A N 1
ATOM 1612 C CA . LYS A 1 204 ? 11.557 15.220 -8.794 1.00 52.47 204 LYS A CA 1
ATOM 1613 C C . LYS A 1 204 ? 10.223 14.708 -8.249 1.00 52.47 204 LYS A C 1
ATOM 1615 O O . LYS A 1 204 ? 9.181 15.258 -8.596 1.00 52.47 204 LYS A O 1
ATOM 1620 N N . TYR A 1 205 ? 10.248 13.703 -7.373 1.00 45.34 205 TYR A N 1
ATOM 1621 C CA . TYR A 1 205 ? 9.041 13.146 -6.758 1.00 45.34 205 TYR A CA 1
ATOM 1622 C C . TYR A 1 205 ? 8.647 13.863 -5.447 1.00 45.34 205 TYR A C 1
ATOM 1624 O O . TYR A 1 205 ? 7.563 13.617 -4.935 1.00 45.34 205 TYR A O 1
ATOM 1632 N N . THR A 1 206 ? 9.446 14.821 -4.940 1.00 43.09 206 THR A N 1
ATOM 1633 C CA . THR A 1 206 ? 9.020 15.829 -3.932 1.00 43.09 206 THR A CA 1
ATOM 1634 C C . THR A 1 206 ? 7.872 16.702 -4.421 1.00 43.09 206 THR A C 1
ATOM 1636 O O . THR A 1 206 ? 7.146 17.230 -3.589 1.00 43.09 206 THR A O 1
ATOM 1639 N N . LYS A 1 207 ? 7.752 16.913 -5.737 1.00 39.25 207 LYS A N 1
ATOM 1640 C CA . LYS A 1 207 ? 6.803 17.858 -6.342 1.00 39.25 207 LYS A CA 1
ATOM 1641 C C . LYS A 1 207 ? 5.643 17.190 -7.073 1.00 39.25 207 LYS A C 1
ATOM 1643 O O . LYS A 1 207 ? 4.852 17.896 -7.693 1.00 39.25 207 LYS A O 1
ATOM 1648 N N . ILE A 1 208 ? 5.528 15.860 -7.028 1.00 41.19 208 ILE A N 1
ATOM 1649 C CA . ILE A 1 208 ? 4.274 15.231 -7.443 1.00 41.19 208 ILE A CA 1
ATOM 1650 C C . ILE A 1 208 ? 3.298 15.462 -6.303 1.00 41.19 208 ILE A C 1
ATOM 1652 O O . ILE A 1 208 ? 3.288 14.745 -5.306 1.00 41.19 208 ILE A O 1
ATOM 1656 N N . ASP A 1 209 ? 2.515 16.517 -6.458 1.00 38.78 209 ASP A N 1
ATOM 1657 C CA . ASP A 1 209 ? 1.318 16.722 -5.680 1.00 38.78 209 ASP A CA 1
ATOM 1658 C C . ASP A 1 209 ? 0.341 15.587 -6.009 1.00 38.78 209 ASP A C 1
ATOM 1660 O O . ASP A 1 209 ? -0.389 15.615 -7.000 1.00 38.78 209 ASP A O 1
ATOM 1664 N N . LEU A 1 210 ? 0.363 14.540 -5.186 1.00 41.97 210 LEU A N 1
ATOM 1665 C CA . LEU A 1 210 ? -0.545 13.398 -5.289 1.00 41.97 210 LEU A CA 1
ATOM 1666 C C . LEU A 1 210 ? -1.984 13.781 -4.894 1.00 41.97 210 LEU A C 1
ATOM 1668 O O . LEU A 1 210 ? -2.845 12.898 -4.858 1.00 41.97 210 LEU A O 1
ATOM 1672 N N . SER A 1 211 ? -2.267 15.068 -4.642 1.00 36.53 211 SER A N 1
ATOM 1673 C CA . SER A 1 211 ? -3.616 15.634 -4.554 1.00 36.53 211 SER A CA 1
ATOM 1674 C C . SER A 1 211 ? -4.174 16.123 -5.898 1.00 36.53 211 SER A C 1
ATOM 1676 O O . SER A 1 211 ? -5.382 16.324 -6.004 1.00 36.53 211 SER A O 1
ATOM 1678 N N . GLN A 1 212 ? -3.357 16.223 -6.955 1.00 29.95 212 GLN A N 1
ATOM 1679 C CA . GLN A 1 212 ? -3.863 16.550 -8.290 1.00 29.95 212 GLN A CA 1
ATOM 1680 C C . GLN A 1 212 ? -4.640 15.348 -8.871 1.00 29.95 212 GLN A C 1
ATOM 1682 O O . GLN A 1 212 ? -4.132 14.214 -8.859 1.00 29.95 212 GLN A O 1
ATOM 1687 N N . PRO A 1 213 ? -5.884 15.541 -9.342 1.00 31.23 213 PRO A N 1
ATOM 1688 C CA . PRO A 1 213 ? -6.614 14.505 -10.061 1.00 31.23 213 PRO A CA 1
ATOM 1689 C C . PRO A 1 213 ? -5.935 14.233 -11.413 1.00 31.23 213 PRO A C 1
ATOM 1691 O O . PRO A 1 213 ? -5.396 15.147 -12.037 1.00 31.23 213 PRO A O 1
ATOM 1694 N N . PHE A 1 214 ? -5.934 12.964 -11.825 1.00 40.47 214 PHE A N 1
ATOM 1695 C CA . PHE A 1 214 ? -5.731 12.603 -13.229 1.00 40.47 214 PHE A CA 1
ATOM 1696 C C . PHE A 1 214 ? -7.034 12.846 -13.983 1.00 40.47 214 PHE A C 1
ATOM 1698 O O . PHE A 1 214 ? -8.093 12.556 -13.376 1.00 40.47 214 PHE A O 1
#

Radius of gyration: 22.77 Å; Cα contacts (8 Å, |Δi|>4): 159; chains: 1; bounding box: 47×57×64 Å